Protein 5DX9 (pdb70)

Solvent-accessible surface area: 14736 Å² total

Foldseek 3Di:
DAAAPPLVLLLVLVVVWQAEEEEFEQEQAQFDDDLDPLPRAHDPLSLVLLLVQQVDPSYQAEYFYLAAPVSCCVRPVVRLRYKYAYNFNQWTRHSPDNGTQGCPPPDPPVVLVVLLVVLPVVFPQWDKDDHDFKIKIANSGTDPVVLV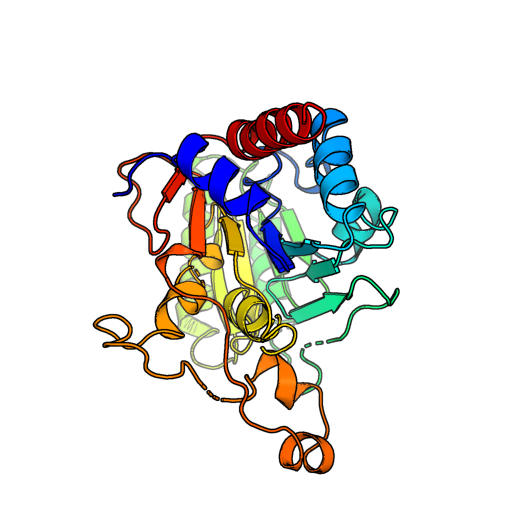VSVVVSVCCCVPPPPVVGQWDWDDWDRMIMIGGNPGHSLLVVVQCLVCLSHAAYEHEEAIPSSLVLVSLPVLAPPVFDDDPDWRKANTPSGQVSDDPVVRVPDDMDTHNYGNSRYQFEYADDPVDDGSGNHYDPGSVVSSVSSVVSVVVVVPD

Sequence (301 aa):
GTPALDTAQFTDAYKKANKRLLLFNYDGTLTPIVKVPSHAVPTERTRNAIAALCKDPKNVVYLISGRDGDFLEEHWGHLDRLGLSAEHGSFVKQPGEEDFINTEALDSWSEVEEIFKYYTERTTGSTIEVKKASITWHYRNSDPDFGEFQCKQALDLLESSLAPRRPIEVLVGKKNLEVRPLAVNKGEIVRRLYENPDVDLIFCAGDDKTDEDFRALRTIFPPGGVVDNNPVVKPPVAVTSALEPEEVAELPDVELTIRSKGVFATTVGPPAKRTLAGWHVTCPEEVVEAFESLLEEIQVV

InterPro domains:
  IPR001830 Glycosyl transferase, family 20 [PF00982] (200-300)
  IPR001830 Glycosyl transferase, family 20 [PF00982] (367-669)
  IPR001830 Glycosyl transferase, family 20 [PTHR10788] (35-980)
  IPR001830 Glycosyl transferase, family 20 [cd03788] (40-669)
  IPR003337 Trehalose-phosphatase [PF02358] (703-905)
  IPR003337 Trehalose-phosphatase [TIGR00685] (697-981)
  IPR006379 HAD-superfamily hydrolase, subfamily IIB [TIGR01484] (701-905)
  IPR023214 HAD superfamily [G3DSA:3.40.50.1000] (702-902)
  IPR036412 HAD-like superfamily [SSF56784] (700-981)

GO terms:
  GO:0004805 trehalose-phosphatase activity (F, IMP)

Secondary structure (DSSP, 8-state):
--PBP-HHHHHHHHHH-SSEEEEE--BTTTB---S-GGG----HHHHHHHHHHHH-TTEEEEEE-SS-HHHHHHHHTT-TT-EEEETTTTEEE-SS-SS-B--TT-----HHHHHHHHHHHTSTT-EEEE-SS-EEEE-TTS-HHHHHHHHHHHHHHIIIIIGGGSSEEEEEETTEEEEEETT--HHHHHHH----TT--EEEEEE-SGGGG---HHHHTS-TT---TT--B----HHHHTTS-HHHHTTPPP--B---GGGEEEEEES-TT---SSSEEESSHHHHHHHHHHHHHHHH--

Structure (mmCIF, N/CA/C/O backbone):
data_5DX9
#
_entry.id   5DX9
#
_cell.length_a   63.074
_cell.length_b   63.074
_cell.length_c   284.315
_cell.angle_alpha   90.000
_cell.angle_beta   90.000
_cell.angle_gamma   120.000
#
_symmetry.space_group_name_H-M   'P 61 2 2'
#
loop_
_entity.id
_entity.type
_entity.pdbx_description
1 polymer 'trehalose-6-phosphate phosphatase'
2 branched 6-O-phosphono-alpha-D-glucopyranose-(1-1)-alpha-D-glucopyranose
3 non-polymer 'MAGNESIUM ION'
4 non-polymer BETA-MERCAPTOETHANOL
5 water water
#
loop_
_atom_site.group_PDB
_atom_site.id
_atom_site.type_symbol
_atom_site.label_atom_id
_atom_site.label_alt_id
_atom_site.label_comp_id
_atom_site.label_asym_id
_atom_site.label_entity_id
_atom_site.label_seq_id
_atom_site.pdbx_PDB_ins_code
_atom_site.Cartn_x
_atom_site.Cartn_y
_atom_site.Cartn_z
_atom_site.occupancy
_atom_site.B_iso_or_equiv
_atom_site.auth_seq_id
_atom_site.auth_comp_id
_atom_site.auth_asym_id
_atom_site.auth_atom_id
_atom_site.pdbx_PDB_model_num
ATOM 1 N N . GLY A 1 2 ? -2.796 39.991 3.894 1.00 44.49 0 GLY A N 1
ATOM 2 C CA . GLY A 1 2 ? -4.086 39.460 4.295 1.00 43.15 0 GLY A CA 1
ATOM 3 C C . GLY A 1 2 ? -4.662 38.517 3.254 1.00 45.74 0 GLY A C 1
ATOM 4 O O . GLY A 1 2 ? -4.106 38.367 2.166 1.00 43.48 0 GLY A O 1
ATOM 5 N N . THR A 1 3 ? -5.778 37.877 3.591 1.00 39.63 1 THR A N 1
ATOM 6 C CA . THR A 1 3 ? -6.421 36.940 2.675 1.00 42.87 1 THR A CA 1
ATOM 7 C C . THR A 1 3 ? -7.936 37.059 2.702 1.00 39.45 1 THR A C 1
ATOM 8 O O . THR A 1 3 ? -8.521 37.452 3.714 1.00 40.71 1 THR A O 1
ATOM 12 N N . PRO A 1 4 ? -8.579 36.709 1.581 1.00 39.56 2 PRO A N 1
ATOM 13 C CA . PRO A 1 4 ? -10.037 36.603 1.535 1.00 39.43 2 PRO A CA 1
ATOM 14 C C . PRO A 1 4 ? -10.496 35.406 2.356 1.00 37.76 2 PRO A C 1
ATOM 15 O O . PRO A 1 4 ? -9.735 34.449 2.508 1.00 37.88 2 PRO A O 1
ATOM 19 N N . ALA A 1 5 ? -11.711 35.458 2.887 1.00 37.56 3 ALA A N 1
ATOM 20 C CA . ALA A 1 5 ? -12.248 34.322 3.613 1.00 38.98 3 ALA A CA 1
ATOM 21 C C . ALA A 1 5 ? -12.486 33.187 2.627 1.00 44.68 3 ALA A C 1
ATOM 22 O O . ALA A 1 5 ? -12.900 33.427 1.493 1.00 44.58 3 ALA A O 1
ATOM 24 N N . LEU A 1 6 ? -12.203 31.959 3.056 1.00 42.95 4 LEU A N 1
ATOM 25 C CA . LEU A 1 6 ? -12.373 30.785 2.204 1.00 41.50 4 LEU A CA 1
ATOM 26 C C . LEU A 1 6 ? -13.726 30.785 1.500 1.00 41.82 4 LEU A C 1
ATOM 27 O O . LEU A 1 6 ? -14.774 30.785 2.143 1.00 42.94 4 LEU A O 1
ATOM 32 N N . ASP A 1 7 ? -13.691 30.809 0.173 1.00 45.76 5 ASP A N 1
ATOM 33 C CA . ASP A 1 7 ? -14.906 30.763 -0.626 1.00 46.40 5 ASP A CA 1
ATOM 34 C C . ASP A 1 7 ? -15.430 29.331 -0.662 1.00 48.80 5 ASP A C 1
ATOM 35 O O . ASP A 1 7 ? -15.118 28.567 -1.579 1.00 44.09 5 ASP A O 1
ATOM 40 N N . THR A 1 8 ? -16.216 28.974 0.352 1.00 49.73 6 THR A N 1
ATOM 41 C CA . THR A 1 8 ? -16.711 27.609 0.506 1.00 48.46 6 THR A CA 1
ATOM 42 C C . THR A 1 8 ? -17.560 27.183 -0.690 1.00 51.39 6 THR A C 1
ATOM 43 O O . THR A 1 8 ? -17.606 26.003 -1.040 1.00 50.86 6 THR A O 1
ATOM 47 N N . ALA A 1 9 ? -18.218 28.152 -1.319 1.00 50.37 7 ALA A N 1
ATOM 48 C CA . ALA A 1 9 ? -19.018 27.889 -2.509 1.00 51.90 7 ALA A CA 1
ATOM 49 C C . ALA A 1 9 ? -18.134 27.402 -3.650 1.00 51.52 7 ALA A C 1
ATOM 50 O O . ALA A 1 9 ? -18.377 26.340 -4.223 1.00 51.27 7 ALA A O 1
ATOM 52 N N . GLN A 1 10 ? -17.104 28.178 -3.972 1.00 49.43 8 GLN A N 1
ATOM 53 C CA . GLN A 1 10 ? -16.164 27.793 -5.017 1.00 47.52 8 GLN A CA 1
ATOM 54 C C . GLN A 1 10 ? -15.406 26.512 -4.675 1.00 52.27 8 GLN A C 1
ATOM 55 O O . GLN A 1 10 ? -15.102 25.709 -5.560 1.00 53.33 8 GLN A O 1
ATOM 61 N N . PHE A 1 11 ? -15.086 26.328 -3.397 1.00 46.68 9 PHE A N 1
ATOM 62 C CA . PHE A 1 11 ? -14.386 25.119 -2.974 1.00 45.80 9 PHE A CA 1
ATOM 63 C C . PHE A 1 11 ? -15.291 23.898 -3.082 1.00 46.92 9 PHE A C 1
ATOM 64 O O . PHE A 1 11 ? -14.851 22.824 -3.489 1.00 49.82 9 PHE A O 1
ATOM 72 N N . THR A 1 12 ? -16.555 24.068 -2.709 1.00 47.90 10 THR A N 1
ATOM 73 C CA . THR A 1 12 ? -17.528 22.982 -2.774 1.00 51.32 10 THR A CA 1
ATOM 74 C C . THR A 1 12 ? -17.646 22.422 -4.188 1.00 52.11 10 THR A C 1
ATOM 75 O O . THR A 1 12 ? -17.610 21.209 -4.394 1.00 53.97 10 THR A O 1
ATOM 79 N N . ASP A 1 13 ? -17.778 23.313 -5.162 1.00 53.89 11 ASP A N 1
ATOM 80 C CA . ASP A 1 13 ? -17.952 22.901 -6.547 1.00 55.18 11 ASP A CA 1
ATOM 81 C C . ASP A 1 13 ? -16.694 22.231 -7.093 1.00 56.69 11 ASP A C 1
ATOM 82 O O . ASP A 1 13 ? -16.774 21.260 -7.848 1.00 57.98 11 ASP A O 1
ATOM 87 N N . ALA A 1 14 ? -15.531 22.744 -6.701 1.00 55.50 12 ALA A N 1
ATOM 88 C CA . ALA A 1 14 ? -14.271 22.144 -7.118 1.00 52.38 12 ALA A CA 1
ATOM 89 C C . ALA A 1 14 ? -14.127 20.751 -6.515 1.00 54.22 12 ALA A C 1
ATOM 90 O O . ALA A 1 14 ? -13.649 19.826 -7.172 1.00 55.00 12 ALA A O 1
ATOM 92 N N . TYR A 1 15 ? -14.557 20.610 -5.266 1.00 50.61 13 TYR A N 1
ATOM 93 C CA . TYR A 1 15 ? -14.493 19.330 -4.570 1.00 54.76 13 TYR A CA 1
ATOM 94 C C . TYR A 1 15 ? -15.335 18.276 -5.280 1.00 54.85 13 TYR A C 1
ATOM 95 O O . TYR A 1 15 ? -14.939 17.115 -5.385 1.00 55.38 13 TYR A O 1
ATOM 104 N N . LYS A 1 16 ? -16.499 18.691 -5.766 1.00 53.77 14 LYS A N 1
ATOM 105 C CA . LYS A 1 16 ? -17.414 17.789 -6.455 1.00 54.59 14 LYS A CA 1
ATOM 106 C C . LYS A 1 16 ? -16.879 17.361 -7.821 1.00 54.08 14 LYS A C 1
ATOM 107 O O . LYS A 1 16 ? -17.093 16.228 -8.248 1.00 55.39 14 LYS A O 1
ATOM 113 N N . LYS A 1 17 ? -16.177 18.267 -8.496 1.00 55.79 15 LYS A N 1
ATOM 114 C CA . LYS A 1 17 ? -15.655 18.003 -9.837 1.00 57.01 15 LYS A CA 1
ATOM 115 C C . LYS A 1 17 ? -14.366 17.181 -9.848 1.00 59.89 15 LYS A C 1
ATOM 116 O O . LYS A 1 17 ? -13.994 16.615 -10.877 1.00 59.70 15 LYS A O 1
ATOM 122 N N . ALA A 1 18 ? -13.683 17.125 -8.708 1.00 59.21 16 ALA A N 1
ATOM 123 C CA . ALA A 1 18 ? -12.344 16.545 -8.642 1.00 58.95 16 ALA A CA 1
ATOM 124 C C . ALA A 1 18 ? -12.333 15.021 -8.753 1.00 58.92 16 ALA A C 1
ATOM 125 O O . ALA A 1 18 ? -13.230 14.339 -8.255 1.00 58.83 16 ALA A O 1
ATOM 127 N N . ASN A 1 19 ? -11.300 14.498 -9.407 1.00 61.25 17 ASN A N 1
ATOM 128 C CA . ASN A 1 19 ? -11.106 13.057 -9.532 1.00 62.03 17 ASN A CA 1
ATOM 129 C C . ASN A 1 19 ? -10.341 12.484 -8.344 1.00 59.98 17 ASN A C 1
ATOM 130 O O . ASN A 1 19 ? -10.743 11.475 -7.766 1.00 60.35 17 ASN A O 1
ATOM 135 N N . LYS A 1 20 ? -9.235 13.132 -7.986 1.00 60.05 18 LYS A N 1
ATOM 136 C CA . LYS A 1 20 ? -8.460 12.728 -6.817 1.00 56.93 18 LYS A CA 1
ATOM 137 C C . LYS A 1 20 ? -8.115 13.935 -5.952 1.00 55.44 18 LYS A C 1
ATOM 138 O O . LYS A 1 20 ? -7.528 14.907 -6.426 1.00 51.83 18 LYS A O 1
ATOM 144 N N . ARG A 1 21 ? -8.472 13.862 -4.674 1.00 54.63 19 ARG A N 1
ATOM 145 C CA . ARG A 1 21 ? -8.352 15.009 -3.784 1.00 51.00 19 ARG A CA 1
ATOM 146 C C . ARG A 1 21 ? -7.357 14.780 -2.644 1.00 52.60 19 ARG A C 1
ATOM 147 O O . ARG A 1 21 ? -7.462 13.809 -1.894 1.00 52.39 19 ARG A O 1
ATOM 155 N N . LEU A 1 22 ? -6.388 15.683 -2.532 1.00 51.46 20 LEU A N 1
ATOM 156 C CA . LEU A 1 22 ? -5.430 15.664 -1.432 1.00 48.02 20 LEU A CA 1
ATOM 157 C C . LEU A 1 22 ? -5.911 16.591 -0.320 1.00 48.00 20 LEU A C 1
ATOM 158 O O . LEU A 1 22 ? -5.972 17.808 -0.499 1.00 45.51 20 LEU A O 1
ATOM 163 N N . LEU A 1 23 ? -6.267 16.013 0.823 1.00 46.74 21 LEU A N 1
ATOM 164 C CA . LEU A 1 23 ? -6.821 16.792 1.924 1.00 48.12 21 LEU A CA 1
ATOM 165 C C . LEU A 1 23 ? -5.896 16.766 3.139 1.00 49.66 21 LEU A C 1
ATOM 166 O O . LEU A 1 23 ? -5.730 15.732 3.788 1.00 48.72 21 LEU A O 1
ATOM 171 N N . LEU A 1 24 ? -5.309 17.917 3.449 1.00 44.33 22 LEU A N 1
ATOM 172 C CA . LEU A 1 24 ? -4.284 17.998 4.483 1.00 42.89 22 LEU A CA 1
ATOM 173 C C . LEU A 1 24 ? -4.710 18.891 5.640 1.00 42.86 22 LEU A C 1
ATOM 174 O O . LEU A 1 24 ? -4.961 20.082 5.457 1.00 42.61 22 LEU A O 1
ATOM 179 N N . PHE A 1 25 ? -4.788 18.306 6.832 1.00 42.44 23 PHE A N 1
ATOM 180 C CA . PHE A 1 25 ? -5.228 19.031 8.020 1.00 42.04 23 PHE A CA 1
ATOM 181 C C . PHE A 1 25 ? -4.183 19.064 9.127 1.00 44.92 23 PHE A C 1
ATOM 182 O O . PHE A 1 25 ? -3.721 18.017 9.589 1.00 43.67 23 PHE A O 1
ATOM 190 N N . ASN A 1 26 ? -3.824 20.268 9.563 1.00 44.18 24 ASN A N 1
ATOM 191 C CA . ASN A 1 26 ? -3.123 20.435 10.831 1.00 40.78 24 ASN A CA 1
ATOM 192 C C . ASN A 1 26 ? -4.092 20.046 11.935 1.00 42.02 24 ASN A C 1
ATOM 193 O O . ASN A 1 26 ? -5.298 19.965 11.693 1.00 39.70 24 ASN A O 1
ATOM 198 N N . TYR A 1 27 ? -3.594 19.786 13.140 1.00 44.75 25 TYR A N 1
ATOM 199 C CA . TYR A 1 27 ? -4.513 19.413 14.208 1.00 41.05 25 TYR A CA 1
ATOM 200 C C . TYR A 1 27 ? -4.799 20.542 15.184 1.00 42.09 25 TYR A C 1
ATOM 201 O O . TYR A 1 27 ? -5.870 21.139 15.144 1.00 41.53 25 TYR A O 1
ATOM 210 N N . ASP A 1 28 ? -3.855 20.815 16.078 1.00 42.05 26 ASP A N 1
ATOM 211 C CA . ASP A 1 28 ? -4.071 21.820 17.112 1.00 42.30 26 ASP A CA 1
ATOM 212 C C . ASP A 1 28 ? -4.318 23.186 16.489 1.00 41.93 26 ASP A C 1
ATOM 213 O O . ASP A 1 28 ? -3.588 23.604 15.593 1.00 41.36 26 ASP A O 1
ATOM 218 N N . GLY A 1 29 ? -5.356 23.869 16.962 1.00 40.79 27 GLY A N 1
ATOM 219 C CA . GLY A 1 29 ? -5.703 25.188 16.464 1.00 42.06 27 GLY A CA 1
ATOM 220 C C . GLY A 1 29 ? -6.340 25.164 15.085 1.00 42.99 27 GLY A C 1
ATOM 221 O O . GLY A 1 29 ? -6.800 26.190 14.582 1.00 44.58 27 GLY A O 1
ATOM 222 N N . THR A 1 30 ? -6.373 23.988 14.469 1.00 42.24 28 THR A N 1
ATOM 223 C CA . THR A 1 30 ? -6.905 23.866 13.120 1.00 41.70 28 THR A CA 1
ATOM 224 C C . THR A 1 30 ? -8.150 22.990 13.074 1.00 43.90 28 THR A C 1
ATOM 225 O O . THR A 1 30 ? -9.172 23.390 12.525 1.00 42.02 28 THR A O 1
ATOM 229 N N . LEU A 1 31 ? -8.057 21.794 13.646 1.00 45.13 29 LEU A N 1
ATOM 230 C CA . LEU A 1 31 ? -9.204 20.896 13.734 1.00 43.52 29 LEU A CA 1
ATOM 231 C C . LEU A 1 31 ? -9.824 20.940 15.122 1.00 46.16 29 LEU A C 1
ATOM 232 O O . LEU A 1 31 ? -10.944 20.474 15.336 1.00 47.71 29 LEU A O 1
ATOM 237 N N . THR A 1 32 ? -9.085 21.511 16.065 1.00 43.46 30 THR A N 1
ATOM 238 C CA . THR A 1 32 ? -9.534 21.594 17.446 1.00 44.67 30 THR A CA 1
ATOM 239 C C . THR A 1 32 ? -8.944 22.851 18.071 1.00 42.60 30 THR A C 1
ATOM 240 O O . THR A 1 32 ? -7.849 23.274 17.701 1.00 43.66 30 THR A O 1
ATOM 244 N N . PRO A 1 33 ? -9.678 23.469 19.003 1.00 41.89 31 PRO A N 1
ATOM 245 C CA . PRO A 1 33 ? -9.209 24.709 19.629 1.00 46.26 31 PRO A CA 1
ATOM 246 C C . PRO A 1 33 ? -7.908 24.536 20.412 1.00 43.04 31 PRO A C 1
ATOM 247 O O . PRO A 1 33 ? -7.584 23.433 20.853 1.00 43.94 31 PRO A O 1
ATOM 251 N N . ILE A 1 34 ? -7.164 25.627 20.555 1.00 42.95 32 ILE A N 1
ATOM 252 C CA . ILE A 1 34 ? -6.062 25.689 21.505 1.00 43.07 32 ILE A CA 1
ATOM 253 C C . ILE A 1 34 ? -6.659 25.686 22.905 1.00 42.91 32 ILE A C 1
ATOM 254 O O . ILE A 1 34 ? -7.583 26.445 23.179 1.00 40.74 32 ILE A O 1
ATOM 259 N N . VAL A 1 35 ? -6.148 24.825 23.782 1.00 45.09 33 VAL A N 1
ATOM 260 C CA . VAL A 1 35 ? -6.646 24.754 25.155 1.00 42.57 33 VAL A CA 1
ATOM 261 C C . VAL A 1 35 ? -5.502 24.738 26.168 1.00 47.83 33 VAL A C 1
ATOM 262 O O . VAL A 1 35 ? -4.327 24.703 25.798 1.00 47.93 33 VAL A O 1
ATOM 266 N N . LYS A 1 36 ? -5.860 24.764 27.449 1.00 48.42 34 LYS A N 1
ATOM 267 C CA . LYS A 1 36 ? -4.885 24.829 28.536 1.00 47.98 34 LYS A CA 1
ATOM 268 C C . LYS A 1 36 ? -3.901 23.662 28.541 1.00 46.44 34 LYS A C 1
ATOM 269 O O . LYS A 1 36 ? -2.694 23.861 28.696 1.00 46.41 34 LYS A O 1
ATOM 275 N N . VAL A 1 37 ? -4.415 22.447 28.371 1.00 49.38 35 VAL A N 1
ATOM 276 C CA . VAL A 1 37 ? -3.596 21.247 28.526 1.00 49.15 35 VAL A CA 1
ATOM 277 C C . VAL A 1 37 ? -3.475 20.436 27.236 1.00 48.49 35 VAL A C 1
ATOM 278 O O . VAL A 1 37 ? -4.481 20.038 26.655 1.00 50.16 35 VAL A O 1
ATOM 282 N N . PRO A 1 38 ? -2.232 20.175 26.801 1.00 47.69 36 PRO A N 1
ATOM 283 C CA . PRO A 1 38 ? -1.902 19.469 25.553 1.00 45.94 36 PRO A CA 1
ATOM 284 C C . PRO A 1 38 ? -2.653 18.151 25.354 1.00 51.47 36 PRO A C 1
ATOM 285 O O . PRO A 1 38 ? -3.085 17.860 24.236 1.00 49.81 36 PRO A O 1
ATOM 289 N N . SER A 1 39 ? -2.807 17.370 26.419 1.00 52.94 37 SER A N 1
ATOM 290 C CA . SER A 1 39 ? -3.434 16.055 26.315 1.00 50.92 37 SER A CA 1
ATOM 291 C C . SER A 1 39 ? -4.954 16.148 26.259 1.00 52.44 37 SER A C 1
ATOM 292 O O . SER A 1 39 ? -5.632 15.169 25.943 1.00 53.61 37 SER A O 1
ATOM 295 N N . HIS A 1 40 ? -5.487 17.327 26.559 1.00 51.56 38 HIS A N 1
ATOM 296 C CA . HIS A 1 40 ? -6.932 17.522 26.581 1.00 51.22 38 HIS A CA 1
ATOM 297 C C . HIS A 1 40 ? -7.501 17.959 25.227 1.00 55.78 38 HIS A C 1
ATOM 298 O O . HIS A 1 40 ? -8.711 18.161 25.091 1.00 53.47 38 HIS A O 1
ATOM 305 N N . ALA A 1 41 ? -6.631 18.100 24.231 1.00 53.67 39 ALA A N 1
ATOM 306 C CA . ALA A 1 41 ? -7.057 18.524 22.899 1.00 49.02 39 ALA A CA 1
ATOM 307 C C . ALA A 1 41 ? -7.659 17.362 22.113 1.00 51.52 39 ALA A C 1
ATOM 308 O O . ALA A 1 41 ? -7.140 16.973 21.066 1.00 49.51 39 ALA A O 1
ATOM 310 N N . VAL A 1 42 ? -8.754 16.810 22.623 1.00 51.97 40 VAL A N 1
ATOM 311 C CA . VAL A 1 42 ? -9.390 15.659 21.993 1.00 56.24 40 VAL A CA 1
ATOM 312 C C . VAL A 1 42 ? -10.481 16.090 21.012 1.00 56.59 40 VAL A C 1
ATOM 313 O O . VAL A 1 42 ? -11.262 16.997 21.301 1.00 56.23 40 VAL A O 1
ATOM 317 N N . PRO A 1 43 ? -10.534 15.435 19.843 1.00 53.56 41 PRO A N 1
ATOM 318 C CA . PRO A 1 43 ? -11.501 15.803 18.804 1.00 59.66 41 PRO A CA 1
ATOM 319 C C . PRO A 1 43 ? -12.938 15.548 19.241 1.00 57.94 41 PRO A C 1
ATOM 320 O O . PRO A 1 43 ? -13.211 14.565 19.930 1.00 56.28 41 PRO A O 1
ATOM 324 N N . THR A 1 44 ? -13.843 16.437 18.846 1.00 59.16 42 THR A N 1
ATOM 325 C CA . THR A 1 44 ? -15.254 16.292 19.176 1.00 58.36 42 THR A CA 1
ATOM 326 C C . THR A 1 44 ? -15.870 15.158 18.370 1.00 58.70 42 THR A C 1
ATOM 327 O O . THR A 1 44 ? -15.200 14.541 17.542 1.00 57.70 42 THR A O 1
ATOM 331 N N . GLU A 1 45 ? -17.149 14.890 18.610 1.00 58.66 43 GLU A N 1
ATOM 332 C CA . GLU A 1 45 ? -17.854 13.853 17.869 1.00 62.86 43 GLU A CA 1
ATOM 333 C C . GLU A 1 45 ? -18.031 14.266 16.411 1.00 59.66 43 GLU A C 1
ATOM 334 O O . GLU A 1 45 ? -17.746 13.493 15.498 1.00 58.32 43 GLU A O 1
ATOM 340 N N . ARG A 1 46 ? -18.502 15.492 16.204 1.00 58.43 44 ARG A N 1
ATOM 341 C CA . ARG A 1 46 ? -18.728 16.009 14.859 1.00 58.64 44 ARG A CA 1
ATOM 342 C C . ARG A 1 46 ? -17.438 16.046 14.046 1.00 57.02 44 ARG A C 1
ATOM 343 O O . ARG A 1 46 ? -17.442 15.745 12.853 1.00 59.02 44 ARG A O 1
ATOM 351 N N . THR A 1 47 ? -16.336 16.409 14.696 1.00 56.64 45 THR A N 1
ATOM 352 C CA . THR A 1 47 ? -15.042 16.494 14.025 1.00 55.12 45 THR A CA 1
ATOM 353 C C . THR A 1 47 ? -14.570 15.118 13.579 1.00 54.46 45 THR A C 1
ATOM 354 O O . THR A 1 47 ? -14.150 14.930 12.435 1.00 52.80 45 THR A O 1
ATOM 358 N N . ARG A 1 48 ? -14.644 14.158 14.495 1.00 57.41 46 ARG A N 1
ATOM 359 C CA . ARG A 1 48 ? -14.265 12.782 14.205 1.00 57.75 46 ARG A CA 1
ATOM 360 C C . ARG A 1 48 ? -15.096 12.224 13.056 1.00 54.87 46 ARG A C 1
ATOM 361 O O . ARG A 1 48 ? -14.580 11.514 12.194 1.00 56.12 46 ARG A O 1
ATOM 369 N N . ASN A 1 49 ? -16.381 12.559 13.043 1.00 54.14 47 ASN A N 1
ATOM 370 C CA . ASN A 1 49 ? -17.278 12.097 11.990 1.00 59.39 47 ASN A CA 1
ATOM 371 C C . ASN A 1 49 ? -16.911 12.667 10.622 1.00 56.57 47 ASN A C 1
ATOM 372 O O . ASN A 1 49 ? -16.918 11.951 9.619 1.00 56.39 47 ASN A O 1
ATOM 377 N N . ALA A 1 50 ? -16.587 13.957 10.590 1.00 55.00 48 ALA A N 1
ATOM 378 C CA . ALA A 1 50 ? -16.265 14.641 9.342 1.00 54.97 48 ALA A CA 1
ATOM 379 C C . ALA A 1 50 ? -15.042 14.030 8.666 1.00 52.63 48 ALA A C 1
ATOM 380 O O . ALA A 1 50 ? -15.091 13.663 7.492 1.00 52.36 48 ALA A O 1
ATOM 382 N N . ILE A 1 51 ? -13.949 13.927 9.415 1.00 53.03 49 ILE A N 1
ATOM 383 C CA . ILE A 1 51 ? -12.713 13.350 8.900 1.00 52.68 49 ILE A CA 1
ATOM 384 C C . ILE A 1 51 ? -12.928 11.908 8.457 1.00 50.47 49 ILE A C 1
ATOM 385 O O . ILE A 1 51 ? -12.344 11.458 7.472 1.00 51.26 49 ILE A O 1
ATOM 390 N N . ALA A 1 52 ? -13.767 11.190 9.196 1.00 52.82 50 ALA A N 1
ATOM 391 C CA . ALA A 1 52 ? -14.082 9.804 8.873 1.00 55.68 50 ALA A CA 1
ATOM 392 C C . ALA A 1 52 ? -14.716 9.699 7.491 1.00 53.25 50 ALA A C 1
ATOM 393 O O . ALA A 1 52 ? -14.266 8.919 6.651 1.00 56.24 50 ALA A O 1
ATOM 395 N N . ALA A 1 53 ? -15.758 10.494 7.263 1.00 53.90 51 ALA A N 1
ATOM 396 C CA . ALA A 1 53 ? -16.453 10.515 5.980 1.00 52.79 51 ALA A CA 1
ATOM 397 C C . ALA A 1 53 ? -15.504 10.855 4.836 1.00 55.32 51 ALA A C 1
ATOM 398 O O . ALA A 1 53 ? -15.606 10.290 3.747 1.00 56.98 51 ALA A O 1
ATOM 400 N N . LEU A 1 54 ? -14.582 11.779 5.091 1.00 54.48 52 LEU A N 1
ATOM 401 C CA . LEU A 1 54 ? -13.598 12.179 4.093 1.00 51.69 52 LEU A CA 1
ATOM 402 C C . LEU A 1 54 ? -12.675 11.018 3.746 1.00 52.89 52 LEU A C 1
ATOM 403 O O . LEU A 1 54 ? -12.273 10.858 2.596 1.00 53.97 52 LEU A O 1
ATOM 408 N N . CYS A 1 55 ? -12.338 10.215 4.749 1.00 56.69 53 CYS A N 1
ATOM 409 C CA . CYS A 1 55 ? -11.491 9.046 4.542 1.00 57.85 53 CYS A CA 1
ATOM 410 C C . CYS A 1 55 ? -12.258 7.930 3.834 1.00 58.30 53 CYS A C 1
ATOM 411 O O . CYS A 1 55 ? -11.683 7.161 3.064 1.00 57.96 53 CYS A O 1
ATOM 414 N N . LYS A 1 56 ? -13.559 7.855 4.102 1.00 57.63 54 LYS A N 1
ATOM 415 C CA . LYS A 1 56 ? -14.433 6.857 3.490 1.00 59.86 54 LYS A CA 1
ATOM 416 C C . LYS A 1 56 ? -14.445 6.962 1.965 1.00 58.57 54 LYS A C 1
ATOM 417 O O . LYS A 1 56 ? -14.645 5.968 1.268 1.00 60.40 54 LYS A O 1
ATOM 423 N N . ASP A 1 57 ? -14.228 8.169 1.453 1.00 57.52 55 ASP A N 1
ATOM 424 C CA . ASP A 1 57 ? -14.186 8.393 0.012 1.00 54.36 55 ASP A CA 1
ATOM 425 C C . ASP A 1 57 ? -12.842 7.960 -0.565 1.00 57.94 55 ASP A C 1
ATOM 426 O O . ASP A 1 57 ? -11.795 8.478 -0.178 1.00 58.97 55 ASP A O 1
ATOM 431 N N . PRO A 1 58 ? -12.871 7.000 -1.500 1.00 57.20 56 PRO A N 1
ATOM 432 C CA . PRO A 1 58 ? -11.669 6.530 -2.199 1.00 57.60 56 PRO A CA 1
ATOM 433 C C . PRO A 1 58 ? -11.024 7.624 -3.047 1.00 54.78 56 PRO A C 1
ATOM 434 O O . PRO A 1 58 ? -9.855 7.514 -3.408 1.00 56.71 56 PRO A O 1
ATOM 438 N N . LYS A 1 59 ? -11.789 8.665 -3.362 1.00 54.95 57 LYS A N 1
ATOM 439 C CA . LYS A 1 59 ? -11.283 9.781 -4.154 1.00 57.04 57 LYS A CA 1
ATOM 440 C C . LYS A 1 59 ? -10.331 10.651 -3.334 1.00 55.84 57 LYS A C 1
ATOM 441 O O . LYS A 1 59 ? -9.527 11.405 -3.885 1.00 53.00 57 LYS A O 1
ATOM 447 N N . ASN A 1 60 ? -10.422 10.527 -2.014 1.00 53.66 58 ASN A N 1
ATOM 448 C CA . ASN A 1 60 ? -9.633 11.354 -1.107 1.00 54.16 58 ASN A CA 1
ATOM 449 C C . ASN A 1 60 ? -8.366 10.681 -0.586 1.00 55.65 58 ASN A C 1
ATOM 450 O O . ASN A 1 60 ? -8.355 9.486 -0.288 1.00 56.86 58 ASN A O 1
ATOM 455 N N . VAL A 1 61 ? -7.296 11.463 -0.489 1.00 55.81 59 VAL A N 1
ATOM 456 C CA . VAL A 1 61 ? -6.113 11.064 0.269 1.00 54.36 59 VAL A CA 1
ATOM 457 C C . VAL A 1 61 ? -5.964 12.017 1.444 1.00 52.11 59 VAL A C 1
ATOM 458 O O . VAL A 1 61 ? -5.602 13.180 1.266 1.00 52.51 59 VAL A O 1
ATOM 462 N N . VAL A 1 62 ? -6.256 11.523 2.641 1.00 50.39 60 VAL A N 1
ATOM 463 C CA . VAL A 1 62 ? -6.369 12.380 3.813 1.00 50.77 60 VAL A CA 1
ATOM 464 C C . VAL A 1 62 ? -5.222 12.173 4.800 1.00 54.30 60 VAL A C 1
ATOM 465 O O . VAL A 1 62 ? -4.916 11.047 5.192 1.00 53.47 60 VAL A O 1
ATOM 469 N N . TYR A 1 63 ? -4.598 13.276 5.199 1.00 49.90 61 TYR A N 1
ATOM 470 C CA . TYR A 1 63 ? -3.484 13.243 6.135 1.00 48.32 61 TYR A CA 1
ATOM 471 C C . TYR A 1 63 ? -3.660 14.280 7.230 1.00 50.78 61 TYR A C 1
ATOM 472 O O . TYR A 1 63 ? -4.229 15.348 7.002 1.00 50.50 61 TYR A O 1
ATOM 481 N N . LEU A 1 64 ? -3.171 13.958 8.420 1.00 51.66 62 LEU A N 1
ATOM 482 C CA . LEU A 1 64 ? -2.940 14.968 9.438 1.00 50.05 62 LEU A CA 1
ATOM 483 C C . LEU A 1 64 ? -1.451 15.285 9.434 1.00 50.79 62 LEU A C 1
ATOM 484 O O . LEU A 1 64 ? -0.620 14.378 9.417 1.00 51.76 62 LEU A O 1
ATOM 489 N N . ILE A 1 65 ? -1.115 16.569 9.416 1.00 45.81 63 ILE A N 1
ATOM 490 C CA . ILE A 1 65 ? 0.278 16.989 9.473 1.00 45.75 63 ILE A CA 1
ATOM 491 C C . ILE A 1 65 ? 0.457 17.870 10.695 1.00 47.67 63 ILE A C 1
ATOM 492 O O . ILE A 1 65 ? -0.015 19.006 10.730 1.00 46.78 63 ILE A O 1
ATOM 497 N N . SER A 1 66 ? 1.128 17.331 11.707 1.00 46.95 64 SER A N 1
ATOM 498 C CA . SER A 1 66 ? 1.142 17.954 13.022 1.00 45.44 64 SER A CA 1
ATOM 499 C C . SER A 1 66 ? 2.518 17.936 13.678 1.00 45.57 64 SER A C 1
ATOM 500 O O . SER A 1 66 ? 3.404 17.189 13.268 1.00 46.39 64 SER A O 1
ATOM 503 N N . GLY A 1 67 ? 2.690 18.771 14.697 1.00 45.84 65 GLY A N 1
ATOM 504 C CA . GLY A 1 67 ? 3.904 18.757 15.492 1.00 48.29 65 GLY A CA 1
ATOM 505 C C . GLY A 1 67 ? 3.766 17.752 16.617 1.00 49.53 65 GLY A C 1
ATOM 506 O O . GLY A 1 67 ? 4.719 17.473 17.347 1.00 49.63 65 GLY A O 1
ATOM 507 N N . ARG A 1 68 ? 2.560 17.210 16.753 1.00 46.55 66 ARG A N 1
ATOM 508 C CA . ARG A 1 68 ? 2.263 16.204 17.760 1.00 47.10 66 ARG A CA 1
ATOM 509 C C . ARG A 1 68 ? 3.099 14.937 17.594 1.00 49.65 66 ARG A C 1
ATOM 510 O O . ARG A 1 68 ? 3.646 14.665 16.519 1.00 46.10 66 ARG A O 1
ATOM 518 N N . ASP A 1 69 ? 3.184 14.172 18.678 1.00 49.06 67 ASP A N 1
ATOM 519 C CA . ASP A 1 69 ? 3.845 12.876 18.683 1.00 50.99 67 ASP A CA 1
ATOM 520 C C . ASP A 1 69 ? 2.913 11.803 18.137 1.00 50.46 67 ASP A C 1
ATOM 521 O O . ASP A 1 69 ? 1.693 11.912 18.262 1.00 49.06 67 ASP A O 1
ATOM 526 N N . GLY A 1 70 ? 3.492 10.767 17.539 1.00 55.70 68 GLY A N 1
ATOM 527 C CA . GLY A 1 70 ? 2.719 9.686 16.952 1.00 53.30 68 GLY A CA 1
ATOM 528 C C . GLY A 1 70 ? 1.746 9.023 17.910 1.00 53.58 68 GLY A C 1
ATOM 529 O O . GLY A 1 70 ? 0.673 8.577 17.503 1.00 55.85 68 GLY A O 1
ATOM 530 N N . ASP A 1 71 ? 2.115 8.963 19.186 1.00 54.06 69 ASP A N 1
ATOM 531 C CA . ASP A 1 71 ? 1.285 8.306 20.191 1.00 54.94 69 ASP A CA 1
ATOM 532 C C . ASP A 1 71 ? -0.049 9.016 20.379 1.00 56.59 69 ASP A C 1
ATOM 533 O O . ASP A 1 71 ? -1.105 8.384 20.356 1.00 55.35 69 ASP A O 1
ATOM 538 N N . PHE A 1 72 ? 0.006 10.331 20.574 1.00 57.47 70 PHE A N 1
ATOM 539 C CA . PHE A 1 72 ? -1.204 11.130 20.742 1.00 54.66 70 PHE A CA 1
ATOM 540 C C . PHE A 1 72 ? -2.098 11.025 19.513 1.00 52.33 70 PHE A C 1
ATOM 541 O O . PHE A 1 72 ? -3.314 10.893 19.629 1.00 51.86 70 PHE A O 1
ATOM 549 N N . LEU A 1 73 ? -1.485 11.082 18.336 1.00 53.50 71 LEU A N 1
ATOM 550 C CA . LEU A 1 73 ? -2.231 11.027 17.084 1.00 52.46 71 LEU A CA 1
ATOM 551 C C . LEU A 1 73 ? -2.899 9.666 16.902 1.00 57.72 71 LEU A C 1
ATOM 552 O O . LEU A 1 73 ? -4.074 9.586 16.532 1.00 60.16 71 LEU A O 1
ATOM 557 N N . GLU A 1 74 ? -2.151 8.601 17.178 1.00 58.55 72 GLU A N 1
ATOM 558 C CA . GLU A 1 74 ? -2.688 7.243 17.120 1.00 59.73 72 GLU A CA 1
ATOM 559 C C . GLU A 1 74 ? -3.860 7.062 18.077 1.00 58.07 72 GLU A C 1
ATOM 560 O O . GLU A 1 74 ? -4.872 6.455 17.725 1.00 60.26 72 GLU A O 1
ATOM 566 N N . GLU A 1 75 ? -3.716 7.595 19.286 1.00 58.05 73 GLU A N 1
ATOM 567 C CA . GLU A 1 75 ? -4.734 7.440 20.317 1.00 57.81 73 GLU A CA 1
ATOM 568 C C . GLU A 1 75 ? -6.097 7.951 19.873 1.00 60.28 73 GLU A C 1
ATOM 569 O O . GLU A 1 75 ? -7.123 7.358 20.198 1.00 64.08 73 GLU A O 1
ATOM 575 N N . HIS A 1 76 ? -6.107 9.053 19.131 1.00 57.87 74 HIS A N 1
ATOM 576 C CA . HIS A 1 76 ? -7.362 9.710 18.792 1.00 57.21 74 HIS A CA 1
ATOM 577 C C . HIS A 1 76 ? -7.749 9.550 17.328 1.00 54.38 74 HIS A C 1
ATOM 578 O O . HIS A 1 76 ? -8.878 9.855 16.955 1.00 56.69 74 HIS A O 1
ATOM 585 N N . TRP A 1 77 ? -6.827 9.073 16.498 1.00 56.28 75 TRP A N 1
ATOM 586 C CA . TRP A 1 77 ? -7.107 8.963 15.066 1.00 56.95 75 TRP A CA 1
ATOM 587 C C . TRP A 1 77 ? -6.716 7.615 14.470 1.00 56.56 75 TRP A C 1
ATOM 588 O O . TRP A 1 77 ? -7.052 7.323 13.323 1.00 57.89 75 TRP A O 1
ATOM 599 N N . GLY A 1 78 ? -6.013 6.797 15.247 1.00 58.97 76 GLY A N 1
ATOM 600 C CA . GLY A 1 78 ? -5.531 5.513 14.767 1.00 56.83 76 GLY A CA 1
ATOM 601 C C . GLY A 1 78 ? -6.639 4.564 14.354 1.00 56.54 76 GLY A C 1
ATOM 602 O O . GLY A 1 78 ? -6.398 3.585 13.649 1.00 55.66 76 GLY A O 1
ATOM 603 N N . HIS A 1 79 ? -7.860 4.863 14.788 1.00 58.74 77 HIS A N 1
ATOM 604 C CA . HIS A 1 79 ? -9.010 4.014 14.496 1.00 59.79 77 HIS A CA 1
ATOM 605 C C . HIS A 1 79 ? -9.539 4.206 13.073 1.00 60.62 77 HIS A C 1
ATOM 606 O O . HIS A 1 79 ? -10.382 3.435 12.610 1.00 58.51 77 HIS A O 1
ATOM 613 N N . LEU A 1 80 ? -9.055 5.238 12.387 1.00 59.37 78 LEU A N 1
ATOM 614 C CA . LEU A 1 80 ? -9.431 5.460 10.993 1.00 59.93 78 LEU A CA 1
ATOM 615 C C . LEU A 1 80 ? -8.375 4.866 10.074 1.00 59.24 78 LEU A C 1
ATOM 616 O O . LEU A 1 80 ? -7.267 5.391 9.955 1.00 56.29 78 LEU A O 1
ATOM 621 N N . ASP A 1 81 ? -8.735 3.765 9.426 1.00 60.16 79 ASP A N 1
ATOM 622 C CA . ASP A 1 81 ? -7.786 2.978 8.653 1.00 61.23 79 ASP A CA 1
ATOM 623 C C . ASP A 1 81 ? -7.221 3.720 7.448 1.00 59.66 79 ASP A C 1
ATOM 624 O O . ASP A 1 81 ? -6.120 3.420 7.004 1.00 59.78 79 ASP A O 1
ATOM 629 N N . ARG A 1 82 ? -7.968 4.681 6.915 1.00 58.35 80 ARG A N 1
ATOM 630 C CA . ARG A 1 82 ? -7.546 5.372 5.699 1.00 58.52 80 ARG A CA 1
ATOM 631 C C . ARG A 1 82 ? -6.891 6.726 5.983 1.00 57.18 80 ARG A C 1
ATOM 632 O O . ARG A 1 82 ? -6.438 7.410 5.064 1.00 57.63 80 ARG A O 1
ATOM 640 N N . LEU A 1 83 ? -6.834 7.109 7.253 1.00 56.85 81 LEU A N 1
ATOM 641 C CA . LEU A 1 83 ? -6.251 8.395 7.624 1.00 55.11 81 LEU A CA 1
ATOM 642 C C . LEU A 1 83 ? -4.742 8.314 7.815 1.00 55.71 81 LEU A C 1
ATOM 643 O O . LEU A 1 83 ? -4.257 7.672 8.748 1.00 58.42 81 LEU A O 1
ATOM 648 N N . GLY A 1 84 ? -4.003 8.968 6.925 1.00 52.33 82 GLY A N 1
ATOM 649 C CA . GLY A 1 84 ? -2.564 9.082 7.072 1.00 54.79 82 GLY A CA 1
ATOM 650 C C . GLY A 1 84 ? -2.234 10.007 8.227 1.00 53.21 82 GLY A C 1
ATOM 651 O O . GLY A 1 84 ? -3.037 10.869 8.586 1.00 51.67 82 GLY A O 1
ATOM 652 N N . LEU A 1 85 ? -1.056 9.830 8.816 1.00 50.92 83 LEU A N 1
ATOM 653 C CA . LEU A 1 85 ? -0.656 10.650 9.953 1.00 55.09 83 LEU A CA 1
ATOM 654 C C . LEU A 1 85 ? 0.819 11.038 9.881 1.00 56.13 83 LEU A C 1
ATOM 655 O O . LEU A 1 85 ? 1.690 10.185 9.710 1.00 58.04 83 LEU A O 1
ATOM 660 N N . SER A 1 86 ? 1.089 12.333 10.002 1.00 50.02 84 SER A N 1
ATOM 661 C CA . SER A 1 86 ? 2.458 12.824 10.055 1.00 50.03 84 SER A CA 1
ATOM 662 C C . SER A 1 86 ? 2.692 13.495 11.405 1.00 52.18 84 SER A C 1
ATOM 663 O O . SER A 1 86 ? 1.935 14.379 11.807 1.00 50.86 84 SER A O 1
ATOM 666 N N . ALA A 1 87 ? 3.730 13.061 12.111 1.00 53.45 85 ALA A N 1
ATOM 667 C CA . ALA A 1 87 ? 3.949 13.510 13.479 1.00 47.23 85 ALA A CA 1
ATOM 668 C C . ALA A 1 87 ? 5.276 14.233 13.644 1.00 45.74 85 ALA A C 1
ATOM 669 O O . ALA A 1 87 ? 6.229 13.987 12.905 1.00 47.41 85 ALA A O 1
ATOM 671 N N . GLU A 1 88 ? 5.316 15.131 14.623 1.00 46.44 86 GLU A N 1
ATOM 672 C CA . GLU A 1 88 ? 6.533 15.843 14.997 1.00 49.08 86 GLU A CA 1
ATOM 673 C C . GLU A 1 88 ? 7.140 16.602 13.821 1.00 50.57 86 GLU A C 1
ATOM 674 O O . GLU A 1 88 ? 8.345 16.532 13.572 1.00 50.50 86 GLU A O 1
ATOM 680 N N . HIS A 1 89 ? 6.283 17.318 13.098 1.00 49.47 87 HIS A N 1
ATOM 681 C CA . HIS A 1 89 ? 6.714 18.234 12.046 1.00 47.11 87 HIS A CA 1
ATOM 682 C C . HIS A 1 89 ? 7.377 17.532 10.869 1.00 49.08 87 HIS A C 1
ATOM 683 O O . HIS A 1 89 ? 8.316 18.056 10.271 1.00 52.03 87 HIS A O 1
ATOM 690 N N . GLY A 1 90 ? 6.880 16.348 10.532 1.00 51.38 88 GLY A N 1
ATOM 691 C CA . GLY A 1 90 ? 7.358 15.641 9.359 1.00 52.39 88 GLY A CA 1
ATOM 692 C C . GLY A 1 90 ? 8.580 14.782 9.611 1.00 57.76 88 GLY A C 1
ATOM 693 O O . GLY A 1 90 ? 9.281 14.396 8.673 1.00 57.79 88 GLY A O 1
ATOM 694 N N . SER A 1 91 ? 8.841 14.482 10.879 1.00 56.67 89 SER A N 1
ATOM 695 C CA . SER A 1 91 ? 9.927 13.576 11.231 1.00 58.06 89 SER A CA 1
ATOM 696 C C . SER A 1 91 ? 9.420 12.134 11.228 1.00 62.85 89 SER A C 1
ATOM 697 O O . SER A 1 91 ? 10.206 11.186 11.230 1.00 63.06 89 SER A O 1
ATOM 700 N N . PHE A 1 92 ? 8.098 11.981 11.220 1.00 61.05 90 PHE A N 1
ATOM 701 C CA . PHE A 1 92 ? 7.468 10.667 11.136 1.00 60.24 90 PHE A CA 1
ATOM 702 C C . PHE A 1 92 ? 6.259 10.704 10.213 1.00 62.15 90 PHE A C 1
ATOM 703 O O . PHE A 1 92 ? 5.552 11.711 10.143 1.00 59.10 90 PHE A O 1
ATOM 711 N N . VAL A 1 93 ? 6.023 9.598 9.514 1.00 63.40 91 VAL A N 1
ATOM 712 C CA . VAL A 1 93 ? 4.919 9.504 8.566 1.00 61.97 91 VAL A CA 1
ATOM 713 C C . VAL A 1 93 ? 4.282 8.115 8.579 1.00 65.33 91 VAL A C 1
ATOM 714 O O . VAL A 1 93 ? 4.926 7.125 8.231 1.00 65.06 91 VAL A O 1
ATOM 718 N N . LYS A 1 94 ? 3.018 8.043 8.986 1.00 61.98 92 LYS A N 1
ATOM 719 C CA . LYS A 1 94 ? 2.271 6.792 8.913 1.00 62.47 92 LYS A CA 1
ATOM 720 C C . LYS A 1 94 ? 1.203 6.857 7.827 1.00 60.07 92 LYS A C 1
ATOM 721 O O . LYS A 1 94 ? 0.137 7.440 8.029 1.00 59.61 92 LYS A O 1
ATOM 727 N N . GLN A 1 95 ? 1.494 6.256 6.678 1.00 65.10 93 GLN A N 1
ATOM 728 C CA . GLN A 1 95 ? 0.549 6.210 5.567 1.00 63.41 93 GLN A CA 1
ATOM 729 C C . GLN A 1 95 ? -0.752 5.522 5.971 1.00 63.14 93 GLN A C 1
ATOM 730 O O . GLN A 1 95 ? -0.790 4.792 6.961 1.00 62.54 93 GLN A O 1
ATOM 736 N N . PRO A 1 96 ? -1.825 5.762 5.202 1.00 63.29 94 PRO A N 1
ATOM 737 C CA . PRO A 1 96 ? -3.130 5.139 5.448 1.00 63.12 94 PRO A CA 1
ATOM 738 C C . PRO A 1 96 ? -3.041 3.614 5.466 1.00 63.51 94 PRO A C 1
ATOM 739 O O . PRO A 1 96 ? -3.671 2.969 6.297 1.00 66.20 94 PRO A O 1
ATOM 743 N N . GLY A 1 97 ? -2.251 3.044 4.566 1.00 63.72 95 GLY A N 1
ATOM 744 C CA . GLY A 1 97 ? -2.094 1.602 4.527 1.00 71.44 95 GLY A CA 1
ATOM 745 C C . GLY A 1 97 ? -1.495 1.025 5.799 1.00 74.90 95 GLY A C 1
ATOM 746 O O . GLY A 1 97 ? -2.128 0.227 6.494 1.00 71.33 95 GLY A O 1
ATOM 747 N N . GLU A 1 98 ? -0.276 1.456 6.113 1.00 74.48 96 GLU A N 1
ATOM 748 C CA . GLU A 1 98 ? 0.524 0.854 7.177 1.00 73.18 96 GLU A CA 1
ATOM 749 C C . GLU A 1 98 ? -0.022 1.074 8.586 1.00 74.68 96 GLU A C 1
ATOM 750 O O . GLU A 1 98 ? -1.131 1.578 8.774 1.00 73.97 96 GLU A O 1
ATOM 756 N N . GLU A 1 99 ? 0.781 0.683 9.572 1.00 75.05 97 GLU A N 1
ATOM 757 C CA . GLU A 1 99 ? 0.421 0.805 10.980 1.00 76.14 97 GLU A CA 1
ATOM 758 C C . GLU A 1 99 ? 1.589 1.380 11.786 1.00 75.41 97 GLU A C 1
ATOM 759 O O . GLU A 1 99 ? 1.439 1.742 12.954 1.00 72.48 97 GLU A O 1
ATOM 765 N N . ASP A 1 100 ? 2.752 1.466 11.147 1.00 74.76 98 ASP A N 1
ATOM 766 C CA . ASP A 1 100 ? 3.952 1.986 11.794 1.00 73.23 98 ASP A CA 1
ATOM 767 C C . ASP A 1 100 ? 4.467 3.246 11.097 1.00 72.16 98 ASP A C 1
ATOM 768 O O . ASP A 1 100 ? 4.299 3.412 9.888 1.00 70.70 98 ASP A O 1
ATOM 773 N N . PHE A 1 101 ? 5.100 4.126 11.867 1.00 69.22 99 PHE A N 1
ATOM 774 C CA . PHE A 1 101 ? 5.604 5.392 11.343 1.00 66.00 99 PHE A CA 1
ATOM 775 C C . PHE A 1 101 ? 6.999 5.268 10.729 1.00 66.83 99 PHE A C 1
ATOM 776 O O . PHE A 1 101 ? 7.930 4.777 11.366 1.00 66.59 99 PHE A O 1
ATOM 784 N N . ILE A 1 102 ? 7.134 5.721 9.488 1.00 67.10 100 ILE A N 1
ATOM 785 C CA . ILE A 1 102 ? 8.438 5.821 8.844 1.00 68.81 100 ILE A CA 1
ATOM 786 C C . ILE A 1 102 ? 9.264 6.930 9.492 1.00 68.33 100 ILE A C 1
ATOM 787 O O . ILE A 1 102 ? 8.888 8.100 9.430 1.00 67.97 100 ILE A O 1
ATOM 792 N N . ASN A 1 103 ? 10.382 6.570 10.115 1.00 66.99 101 ASN A N 1
ATOM 793 C CA . ASN A 1 103 ? 11.248 7.574 10.726 1.00 65.90 101 ASN A CA 1
ATOM 794 C C . ASN A 1 103 ? 12.038 8.339 9.670 1.00 67.95 101 ASN A C 1
ATOM 795 O O . ASN A 1 103 ? 12.959 7.803 9.055 1.00 66.74 101 ASN A O 1
ATOM 808 N N . THR A 1 105 ? 14.012 10.648 10.210 1.00 64.82 103 THR A N 1
ATOM 809 C CA . THR A 1 105 ? 15.165 11.256 10.870 1.00 64.15 103 THR A CA 1
ATOM 810 C C . THR A 1 105 ? 16.353 10.314 11.067 1.00 63.92 103 THR A C 1
ATOM 811 O O . THR A 1 105 ? 17.386 10.724 11.597 1.00 59.90 103 THR A O 1
ATOM 815 N N . GLU A 1 106 ? 16.208 9.061 10.642 1.00 65.30 104 GLU A N 1
ATOM 816 C CA . GLU A 1 106 ? 17.241 8.049 10.860 1.00 67.23 104 GLU A CA 1
ATOM 817 C C . GLU A 1 106 ? 18.630 8.499 10.412 1.00 65.11 104 GLU A C 1
ATOM 818 O O . GLU A 1 106 ? 19.624 8.215 11.080 1.00 64.68 104 GLU A O 1
ATOM 824 N N . ALA A 1 107 ? 18.690 9.211 9.292 1.00 59.89 105 ALA A N 1
ATOM 825 C CA . ALA A 1 107 ? 19.966 9.633 8.721 1.00 62.03 105 ALA A CA 1
ATOM 826 C C . ALA A 1 107 ? 20.436 10.983 9.262 1.00 62.44 105 ALA A C 1
ATOM 827 O O . ALA A 1 107 ? 21.411 11.552 8.767 1.00 60.08 105 ALA A O 1
ATOM 829 N N . LEU A 1 108 ? 19.749 11.491 10.279 1.00 60.72 106 LEU A N 1
ATOM 830 C CA . LEU A 1 108 ? 20.063 12.810 10.819 1.00 58.46 106 LEU A CA 1
ATOM 831 C C . LEU A 1 108 ? 20.774 12.726 12.170 1.00 56.25 106 LEU A C 1
ATOM 832 O O . LEU A 1 108 ? 20.599 11.765 12.920 1.00 56.25 106 LEU A O 1
ATOM 837 N N . ASP A 1 109 ? 21.576 13.744 12.466 1.00 55.65 107 ASP A N 1
ATOM 838 C CA . ASP A 1 109 ? 22.290 13.836 13.735 1.00 54.96 107 ASP A CA 1
ATOM 839 C C . ASP A 1 109 ? 21.346 14.310 14.838 1.00 55.40 107 ASP A C 1
ATOM 840 O O . ASP A 1 109 ? 20.896 15.456 14.832 1.00 51.16 107 ASP A O 1
ATOM 853 N N . SER A 1 111 ? 21.987 14.087 18.252 1.00 50.65 109 SER A N 1
ATOM 854 C CA . SER A 1 111 ? 22.694 14.183 19.529 1.00 49.77 109 SER A CA 1
ATOM 855 C C . SER A 1 111 ? 22.330 15.447 20.311 1.00 51.62 109 SER A C 1
ATOM 856 O O . SER A 1 111 ? 22.727 15.608 21.468 1.00 49.00 109 SER A O 1
ATOM 859 N N . TRP A 1 112 ? 21.563 16.331 19.680 1.00 49.29 110 TRP A N 1
ATOM 860 C CA . TRP A 1 112 ? 21.192 17.605 20.286 1.00 47.21 110 TRP A CA 1
ATOM 861 C C . TRP A 1 112 ? 20.081 17.475 21.330 1.00 46.85 110 TRP A C 1
ATOM 862 O O . TRP A 1 112 ? 19.840 18.401 22.105 1.00 49.04 110 TRP A O 1
ATOM 881 N N . SER A 1 114 ? 19.594 15.673 24.141 1.00 46.52 112 SER A N 1
ATOM 882 C CA . SER A 1 114 ? 19.984 15.750 25.547 1.00 45.70 112 SER A CA 1
ATOM 883 C C . SER A 1 114 ? 20.240 17.190 25.955 1.00 46.35 112 SER A C 1
ATOM 884 O O . SER A 1 114 ? 19.786 17.641 27.006 1.00 48.27 112 SER A O 1
ATOM 887 N N . GLU A 1 115 ? 20.973 17.906 25.108 1.00 46.19 113 GLU A N 1
ATOM 888 C CA . GLU A 1 115 ? 21.331 19.293 25.372 1.00 48.55 113 GLU A CA 1
ATOM 889 C C . GLU A 1 115 ? 20.087 20.161 25.512 1.00 48.47 113 GLU A C 1
ATOM 890 O O . GLU A 1 115 ? 20.001 20.997 26.412 1.00 49.61 113 GLU A O 1
ATOM 896 N N . VAL A 1 116 ? 19.124 19.954 24.620 1.00 46.38 114 VAL A N 1
ATOM 897 C CA . VAL A 1 116 ? 17.885 20.719 24.648 1.00 45.19 114 VAL A CA 1
ATOM 898 C C . VAL A 1 116 ? 17.028 20.342 25.847 1.00 44.88 114 VAL A C 1
ATOM 899 O O . VAL A 1 116 ? 16.442 21.213 26.492 1.00 45.12 114 VAL A O 1
ATOM 903 N N . GLU A 1 117 ? 16.957 19.046 26.143 1.00 44.93 115 GLU A N 1
ATOM 904 C CA . GLU A 1 117 ? 16.187 18.571 27.290 1.00 47.64 115 GLU A CA 1
ATOM 905 C C . GLU A 1 117 ? 16.722 19.172 28.585 1.00 47.66 115 GLU A C 1
ATOM 906 O O . GLU A 1 117 ? 15.953 19.584 29.455 1.00 45.01 115 GLU A O 1
ATOM 912 N N . GLU A 1 118 ? 18.046 19.226 28.700 1.00 46.69 116 GLU A N 1
ATOM 913 C CA . GLU A 1 118 ? 18.686 19.787 29.884 1.00 47.96 116 GLU A CA 1
ATOM 914 C C . GLU A 1 118 ? 18.308 21.256 30.051 1.00 50.41 116 GLU A C 1
ATOM 915 O O . GLU A 1 118 ? 18.024 21.714 31.158 1.00 43.28 116 GLU A O 1
ATOM 921 N N . ILE A 1 119 ? 18.292 21.988 28.942 1.00 47.76 117 ILE A N 1
ATOM 922 C CA . ILE A 1 119 ? 17.940 23.400 28.978 1.00 46.74 117 ILE A CA 1
ATOM 923 C C . ILE A 1 119 ? 16.486 23.598 29.407 1.00 46.55 117 ILE A C 1
ATOM 924 O O . ILE A 1 119 ? 16.187 24.445 30.252 1.00 47.45 117 ILE A O 1
ATOM 929 N N . PHE A 1 120 ? 15.590 22.805 28.832 1.00 43.96 118 PHE A N 1
ATOM 930 C CA . PHE A 1 120 ? 14.167 22.935 29.120 1.00 46.06 118 PHE A CA 1
ATOM 931 C C . PHE A 1 120 ? 13.843 22.461 30.533 1.00 47.15 118 PHE A C 1
ATOM 932 O O . PHE A 1 120 ? 12.943 22.996 31.181 1.00 46.40 118 PHE A O 1
ATOM 940 N N . LYS A 1 121 ? 14.576 21.458 31.007 1.00 50.07 119 LYS A N 1
ATOM 941 C CA . LYS A 1 121 ? 14.432 21.006 32.386 1.00 49.07 119 LYS A CA 1
ATOM 942 C C . LYS A 1 121 ? 14.836 22.123 33.330 1.00 49.03 119 LYS A C 1
ATOM 943 O O . LYS A 1 121 ? 14.189 22.356 34.350 1.00 50.18 119 LYS A O 1
ATOM 949 N N . TYR A 1 122 ? 15.920 22.805 32.977 1.00 48.25 120 TYR A N 1
ATOM 950 C CA . TYR A 1 122 ? 16.398 23.942 33.743 1.00 49.05 120 TYR A CA 1
ATOM 951 C C . TYR A 1 122 ? 15.285 24.960 33.932 1.00 51.40 120 TYR A C 1
ATOM 952 O O . TYR A 1 122 ? 15.038 25.425 35.045 1.00 51.05 120 TYR A O 1
ATOM 961 N N . TYR A 1 123 ? 14.612 25.297 32.838 1.00 46.64 121 TYR A N 1
ATOM 962 C CA . TYR A 1 123 ? 13.586 26.331 32.866 1.00 47.76 121 TYR A CA 1
ATOM 963 C C . TYR A 1 123 ? 12.256 25.818 33.396 1.00 45.86 121 TYR A C 1
ATOM 964 O O . TYR A 1 123 ? 11.456 26.596 33.906 1.00 46.35 121 TYR A O 1
ATOM 973 N N . THR A 1 124 ? 12.019 24.515 33.280 1.00 46.87 122 THR A N 1
ATOM 974 C CA . THR A 1 124 ? 10.800 23.929 33.821 1.00 48.37 122 THR A CA 1
ATOM 975 C C . THR A 1 124 ? 10.823 23.992 35.344 1.00 50.18 122 THR A C 1
ATOM 976 O O . THR A 1 124 ? 9.811 24.284 35.978 1.00 48.71 122 THR A O 1
ATOM 980 N N . GLU A 1 125 ? 11.991 23.729 35.922 1.00 51.14 123 GLU A N 1
ATOM 981 C CA . GLU A 1 125 ? 12.158 23.726 37.371 1.00 53.37 123 GLU A CA 1
ATOM 982 C C . GLU A 1 125 ? 12.088 25.135 37.959 1.00 51.10 123 GLU A C 1
ATOM 983 O O . GLU A 1 125 ? 11.739 25.313 39.124 1.00 50.46 123 GLU A O 1
ATOM 989 N N . ARG A 1 126 ? 12.417 26.135 37.149 1.00 49.63 124 ARG A N 1
ATOM 990 C CA . ARG A 1 126 ? 12.462 27.512 37.628 1.00 50.03 124 ARG A CA 1
ATOM 991 C C . ARG A 1 126 ? 11.319 28.352 37.066 1.00 48.47 124 ARG A C 1
ATOM 992 O O . ARG A 1 126 ? 11.310 29.574 37.198 1.00 51.78 124 ARG A O 1
ATOM 1000 N N . THR A 1 127 ? 10.352 27.687 36.444 1.00 47.39 125 THR A N 1
ATOM 1001 C CA . THR A 1 127 ? 9.180 28.366 35.911 1.00 45.33 125 THR A CA 1
ATOM 1002 C C . THR A 1 127 ? 7.925 27.587 36.284 1.00 45.02 125 THR A C 1
ATOM 1003 O O . THR A 1 127 ? 7.525 26.668 35.573 1.00 41.86 125 THR A O 1
ATOM 1007 N N . THR A 1 128 ? 7.317 27.956 37.409 1.00 45.43 126 THR A N 1
ATOM 1008 C CA . THR A 1 128 ? 6.138 27.261 37.914 1.00 45.25 126 THR A CA 1
ATOM 1009 C C . THR A 1 128 ? 5.011 27.258 36.886 1.00 46.59 126 THR A C 1
ATOM 1010 O O . THR A 1 128 ? 4.681 28.292 36.303 1.00 46.16 126 THR A O 1
ATOM 1014 N N . GLY A 1 129 ? 4.431 26.084 36.661 1.00 48.27 127 GLY A N 1
ATOM 1015 C CA . GLY A 1 129 ? 3.350 25.943 35.706 1.00 47.14 127 GLY A CA 1
ATOM 1016 C C . GLY A 1 129 ? 3.848 25.552 34.331 1.00 45.45 127 GLY A C 1
ATOM 1017 O O . GLY A 1 129 ? 3.061 25.192 33.456 1.00 45.49 127 GLY A O 1
ATOM 1018 N N . SER A 1 130 ? 5.160 25.629 34.133 1.00 43.12 128 SER A N 1
ATOM 1019 C CA . SER A 1 130 ? 5.748 25.216 32.867 1.00 43.76 128 SER A CA 1
ATOM 1020 C C . SER A 1 130 ? 5.855 23.698 32.822 1.00 50.31 128 SER A C 1
ATOM 1021 O O . SER A 1 130 ? 6.022 23.045 33.855 1.00 50.96 128 SER A O 1
ATOM 1024 N N . THR A 1 131 ? 5.762 23.139 31.621 1.00 47.29 129 THR A N 1
ATOM 1025 C CA . THR A 1 131 ? 5.845 21.697 31.450 1.00 46.44 129 THR A CA 1
ATOM 1026 C C . THR A 1 131 ? 6.758 21.360 30.277 1.00 49.92 129 THR A C 1
ATOM 1027 O O . THR A 1 131 ? 7.000 22.196 29.404 1.00 44.29 129 THR A O 1
ATOM 1031 N N . ILE A 1 132 ? 7.280 20.139 30.268 1.00 50.80 130 ILE A N 1
ATOM 1032 C CA . ILE A 1 132 ? 8.165 19.708 29.197 1.00 47.00 130 ILE A CA 1
ATOM 1033 C C . ILE A 1 132 ? 7.580 18.502 28.475 1.00 49.40 130 ILE A C 1
ATOM 1034 O O . ILE A 1 132 ? 7.057 17.580 29.100 1.00 48.93 130 ILE A O 1
ATOM 1039 N N . GLU A 1 133 ? 7.655 18.525 27.149 1.00 50.37 131 GLU A N 1
ATOM 1040 C CA . GLU A 1 133 ? 7.134 17.434 26.340 1.00 48.10 131 GLU A CA 1
ATOM 1041 C C . GLU A 1 133 ? 8.241 16.827 25.493 1.00 47.63 131 GLU A C 1
ATOM 1042 O O . GLU A 1 133 ? 8.445 17.221 24.346 1.00 48.00 131 GLU A O 1
ATOM 1048 N N . VAL A 1 134 ? 8.963 15.872 26.069 1.00 49.27 132 VAL A N 1
ATOM 1049 C CA . VAL A 1 134 ? 9.975 15.144 25.319 1.00 44.23 132 VAL A CA 1
ATOM 1050 C C . VAL A 1 134 ? 9.297 14.154 24.381 1.00 45.00 132 VAL A C 1
ATOM 1051 O O . VAL A 1 134 ? 8.607 13.236 24.821 1.00 46.94 132 VAL A O 1
ATOM 1055 N N . LYS A 1 135 ? 9.478 14.361 23.084 1.00 46.49 133 LYS A N 1
ATOM 1056 C CA . LYS A 1 135 ? 8.911 13.464 22.090 1.00 45.49 133 LYS A CA 1
ATOM 1057 C C . LYS A 1 135 ? 10.033 12.652 21.459 1.00 45.53 133 LYS A C 1
ATOM 1058 O O . LYS A 1 135 ? 11.165 12.681 21.936 1.00 43.37 133 LYS A O 1
ATOM 1064 N N . LYS A 1 136 ? 9.726 11.926 20.392 1.00 46.83 134 LYS A N 1
ATOM 1065 C CA . LYS A 1 136 ? 10.698 11.000 19.827 1.00 44.73 134 LYS A CA 1
ATOM 1066 C C . LYS A 1 136 ? 11.801 11.699 19.037 1.00 47.14 134 LYS A C 1
ATOM 1067 O O . LYS A 1 136 ? 12.949 11.261 19.061 1.00 50.59 134 LYS A O 1
ATOM 1073 N N . ALA A 1 137 ? 11.465 12.784 18.346 1.00 45.95 135 ALA A N 1
ATOM 1074 C CA . ALA A 1 137 ? 12.454 13.505 17.550 1.00 47.88 135 ALA A CA 1
ATOM 1075 C C . ALA A 1 137 ? 12.383 15.017 17.772 1.00 49.01 135 ALA A C 1
ATOM 1076 O O . ALA A 1 137 ? 13.039 15.786 17.071 1.00 47.48 135 ALA A O 1
ATOM 1078 N N . SER A 1 138 ? 11.585 15.436 18.747 1.00 46.99 136 SER A N 1
ATOM 1079 C CA . SER A 1 138 ? 11.448 16.853 19.067 1.00 47.48 136 SER A CA 1
ATOM 1080 C C . SER A 1 138 ? 11.126 17.047 20.541 1.00 40.55 136 SER A C 1
ATOM 1081 O O . SER A 1 138 ? 10.684 16.121 21.214 1.00 4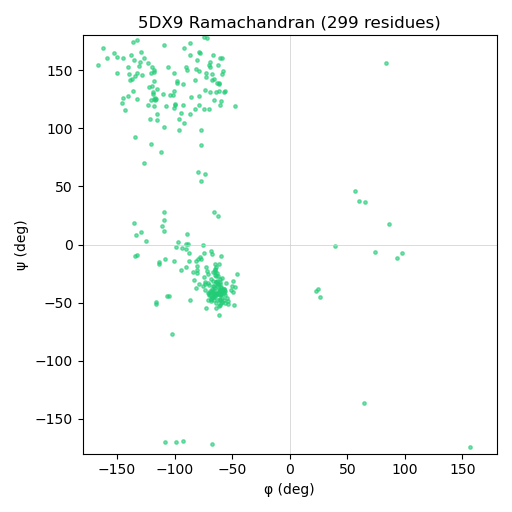4.45 136 SER A O 1
ATOM 1084 N N . ILE A 1 139 ? 11.342 18.259 21.039 1.00 42.43 137 ILE A N 1
ATOM 1085 C CA . ILE A 1 139 ? 11.042 18.562 22.430 1.00 44.04 137 ILE A CA 1
ATOM 1086 C C . ILE A 1 139 ? 10.331 19.903 22.559 1.00 42.96 137 ILE A C 1
ATOM 1087 O O . ILE A 1 139 ? 10.758 20.904 21.984 1.00 42.59 137 ILE A O 1
ATOM 1092 N N . THR A 1 140 ? 9.251 19.916 23.328 1.00 42.42 138 THR A N 1
ATOM 1093 C CA . THR A 1 140 ? 8.460 21.123 23.510 1.00 45.25 138 THR A CA 1
ATOM 1094 C C . THR A 1 140 ? 8.433 21.558 24.967 1.00 44.04 138 THR A C 1
ATOM 1095 O O . THR A 1 140 ? 8.187 20.747 25.857 1.00 42.65 138 THR A O 1
ATOM 1099 N N . TRP A 1 141 ? 8.693 22.839 25.198 1.00 42.29 139 TRP A N 1
ATOM 1100 C CA . TRP A 1 141 ? 8.550 23.425 26.524 1.00 43.11 139 TRP A CA 1
ATOM 1101 C C . TRP A 1 141 ? 7.316 24.320 26.557 1.00 43.36 139 TRP A C 1
ATOM 1102 O O . TRP A 1 141 ? 7.223 25.289 25.803 1.00 42.73 139 TRP A O 1
ATOM 1113 N N . HIS A 1 142 ? 6.367 23.982 27.425 1.00 42.85 140 HIS A N 1
ATOM 1114 C CA . HIS A 1 142 ? 5.131 24.743 27.553 1.00 41.37 140 HIS A CA 1
ATOM 1115 C C . HIS A 1 142 ? 5.197 25.728 28.713 1.00 44.14 140 HIS A C 1
ATOM 1116 O O . HIS A 1 142 ?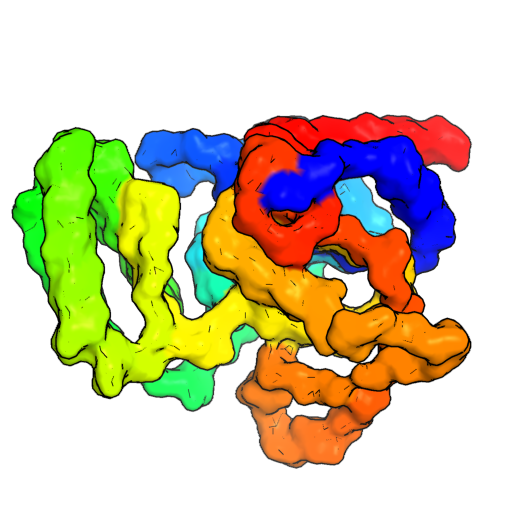 5.705 25.396 29.782 1.00 46.16 140 HIS A O 1
ATOM 1123 N N . TYR A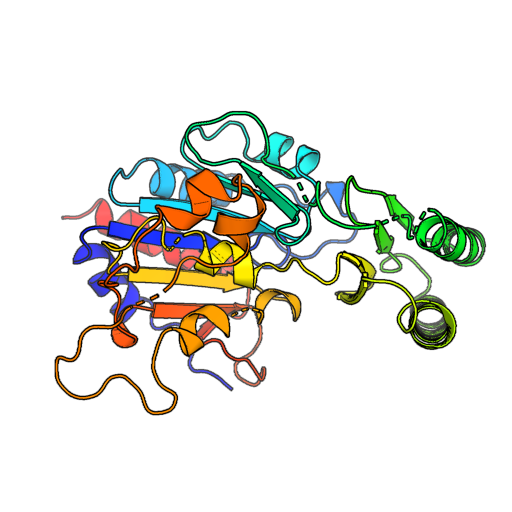 1 143 ? 4.672 26.933 28.510 1.00 41.11 141 TYR A N 1
ATOM 1124 C CA . TYR A 1 143 ? 4.567 27.896 29.603 1.00 42.96 141 TYR A CA 1
ATOM 1125 C C . TYR A 1 143 ? 3.196 28.569 29.613 1.00 41.51 141 TYR A C 1
ATOM 1126 O O . TYR A 1 143 ? 3.026 29.621 30.226 1.00 44.20 141 TYR A O 1
ATOM 1135 N N . ARG A 1 144 ? 2.220 27.956 28.946 1.00 40.88 142 ARG A N 1
ATOM 1136 C CA . ARG A 1 144 ? 0.879 28.531 28.864 1.00 42.45 142 ARG A CA 1
ATOM 1137 C C . ARG A 1 144 ? 0.217 28.646 30.236 1.00 44.42 142 ARG A C 1
ATOM 1138 O O . ARG A 1 144 ? -0.634 29.509 30.452 1.00 43.36 142 ARG A O 1
ATOM 1146 N N . ASN A 1 145 ? 0.607 27.781 31.165 1.00 43.00 143 ASN A N 1
ATOM 1147 C CA . ASN A 1 145 ? 0.014 27.802 32.495 1.00 43.11 143 ASN A CA 1
ATOM 1148 C C . ASN A 1 145 ? 0.986 28.302 33.556 1.00 45.94 143 ASN A C 1
ATOM 1149 O O . ASN A 1 145 ? 0.811 28.045 34.748 1.00 45.05 143 ASN A O 1
ATOM 1154 N N . SER A 1 146 ? 2.011 29.022 33.113 1.00 44.39 144 SER A N 1
ATOM 1155 C CA . SER A 1 146 ? 2.880 29.748 34.027 1.00 46.95 144 SER A CA 1
ATOM 1156 C C . SER A 1 146 ? 2.274 31.121 34.290 1.00 45.57 144 SER A C 1
ATOM 1157 O O . SER A 1 146 ? 1.270 31.484 33.676 1.00 40.37 144 SER A O 1
ATOM 1160 N N . ASP A 1 147 ? 2.869 31.876 35.209 1.00 45.14 145 ASP A N 1
ATOM 1161 C CA . ASP A 1 147 ? 2.501 33.275 35.370 1.00 45.53 145 ASP A CA 1
ATOM 1162 C C . ASP A 1 147 ? 2.690 33.968 34.031 1.00 48.22 145 ASP A C 1
ATOM 1163 O O . ASP A 1 147 ? 3.719 33.783 33.379 1.00 47.99 145 ASP A O 1
ATOM 1168 N N . PRO A 1 148 ? 1.684 34.744 33.605 1.00 47.99 146 PRO A N 1
ATOM 1169 C CA . PRO A 1 148 ? 1.702 35.415 32.299 1.00 49.72 146 PRO A CA 1
ATOM 1170 C C . PRO A 1 148 ? 3.010 36.157 32.032 1.00 51.49 146 PRO A C 1
ATOM 1171 O O . PRO A 1 148 ? 3.632 35.933 30.999 1.00 52.74 146 PRO A O 1
ATOM 1175 N N . ASP A 1 149 ? 3.430 37.003 32.968 1.00 49.26 147 ASP A N 1
ATOM 1176 C CA . ASP A 1 149 ? 4.619 37.825 32.779 1.00 54.09 147 ASP A CA 1
ATOM 1177 C C . ASP A 1 149 ? 5.917 37.021 32.856 1.00 54.68 147 ASP A C 1
ATOM 1178 O O . ASP A 1 149 ? 6.742 37.069 31.937 1.00 50.75 147 ASP A O 1
ATOM 1183 N N . PHE A 1 150 ? 6.097 36.287 33.950 1.00 49.89 148 PHE A N 1
ATOM 1184 C CA . PHE A 1 150 ? 7.339 35.551 34.176 1.00 49.98 148 PHE A CA 1
ATOM 1185 C C . PHE A 1 150 ? 7.531 34.425 33.158 1.00 50.24 148 PHE A C 1
ATOM 1186 O O . PHE A 1 150 ? 8.656 33.995 32.898 1.00 48.41 148 PHE A O 1
ATOM 1194 N N . GLY A 1 151 ? 6.430 33.954 32.580 1.00 48.10 149 GLY A N 1
ATOM 1195 C CA . GLY A 1 151 ? 6.487 32.912 31.572 1.00 49.16 149 GLY A CA 1
ATOM 1196 C C . GLY A 1 151 ? 7.117 33.397 30.280 1.00 48.64 149 GLY A C 1
ATOM 1197 O O . GLY A 1 151 ? 7.977 32.729 29.706 1.00 45.56 149 GLY A O 1
ATOM 1198 N N . GLU A 1 152 ? 6.686 34.567 29.821 1.00 50.76 150 GLU A N 1
ATOM 1199 C CA . GLU A 1 152 ? 7.235 35.152 28.606 1.00 53.29 150 GLU A CA 1
ATOM 1200 C C . GLU A 1 152 ? 8.691 35.525 28.823 1.00 50.47 150 GLU A C 1
ATOM 1201 O O . GLU A 1 152 ? 9.533 35.304 27.954 1.00 50.88 150 GLU A O 1
ATOM 1207 N N . PHE A 1 153 ? 8.979 36.091 29.991 1.00 48.70 151 PHE A N 1
ATOM 1208 C CA . PHE A 1 153 ? 10.341 36.468 30.333 1.00 48.12 151 PHE A CA 1
ATOM 1209 C C . PHE A 1 153 ? 11.242 35.247 30.290 1.00 49.52 151 PHE A C 1
ATOM 1210 O O . PHE A 1 153 ? 12.289 35.259 29.640 1.00 52.33 151 PHE A O 1
ATOM 1218 N N . GLN A 1 154 ? 10.810 34.186 30.937 1.00 47.18 152 GLN A N 1
ATOM 1219 C CA . GLN A 1 154 ? 11.542 32.961 30.920 1.00 47.33 152 GLN A CA 1
ATOM 1220 C C . GLN A 1 154 ? 11.647 32.429 29.505 1.00 49.70 152 GLN A C 1
ATOM 1221 O O . GLN A 1 154 ? 12.673 31.939 29.113 1.00 48.82 152 GLN A O 1
ATOM 1227 N N . CYS A 1 155 ? 10.592 32.564 28.728 1.00 48.20 153 CYS A N 1
ATOM 1228 C CA . CYS A 1 155 ? 10.608 32.110 27.344 1.00 52.11 153 CYS A CA 1
ATOM 1229 C C . CYS A 1 155 ? 11.662 32.825 26.538 1.00 46.73 153 CYS A C 1
ATOM 1230 O O . CYS A 1 155 ? 12.363 32.218 25.794 1.00 46.59 153 CYS A O 1
ATOM 1233 N N . LYS A 1 156 ? 11.776 34.119 26.724 1.00 48.89 154 LYS A N 1
ATOM 1234 C CA . LYS A 1 156 ? 12.745 34.905 25.996 1.00 52.93 154 LYS A CA 1
ATOM 1235 C C . LYS A 1 156 ? 14.144 34.551 26.382 1.00 49.56 154 LYS A C 1
ATOM 1236 O O . LYS A 1 156 ? 15.031 34.559 25.566 1.00 49.39 154 LYS A O 1
ATOM 1242 N N . GLN A 1 157 ? 14.338 34.242 27.645 1.00 48.04 155 GLN A N 1
ATOM 1243 C CA . GLN A 1 157 ? 15.670 33.849 28.094 1.00 48.74 155 GLN A CA 1
ATOM 1244 C C . GLN A 1 157 ? 16.072 32.493 27.524 1.00 48.92 155 GLN A C 1
ATOM 1245 O O . GLN A 1 157 ? 17.208 32.310 27.085 1.00 46.92 155 GLN A O 1
ATOM 1251 N N . ALA A 1 158 ? 15.139 31.543 27.538 1.00 46.25 156 ALA A N 1
ATOM 1252 C CA . ALA A 1 158 ? 15.392 30.216 26.985 1.00 44.42 156 ALA A CA 1
ATOM 1253 C C . ALA A 1 158 ? 15.630 30.304 25.482 1.00 48.26 156 ALA A C 1
ATOM 1254 O O . ALA A 1 158 ? 16.525 29.649 24.945 1.00 48.54 156 ALA A O 1
ATOM 1256 N N . LEU A 1 159 ? 14.823 31.120 24.813 1.00 42.99 157 LEU A N 1
ATOM 1257 C CA . LEU A 1 159 ? 14.970 31.343 23.384 1.00 45.33 157 LEU A CA 1
ATOM 1258 C C . LEU A 1 159 ? 16.347 31.912 23.077 1.00 50.01 157 LEU A C 1
ATOM 1259 O O . LEU A 1 159 ? 17.054 31.410 22.205 1.00 50.39 157 LEU A O 1
ATOM 1264 N N . ASP A 1 160 ? 16.722 32.960 23.804 1.00 48.53 158 ASP A N 1
ATOM 1265 C CA . ASP A 1 160 ? 18.019 33.602 23.619 1.00 48.38 158 ASP A CA 1
ATOM 1266 C C . ASP A 1 160 ? 19.164 32.627 23.846 1.00 48.12 158 ASP A C 1
ATOM 1267 O O . ASP A 1 160 ? 20.164 32.664 23.132 1.00 49.54 158 ASP A O 1
ATOM 1272 N N . LEU A 1 161 ? 19.019 31.754 24.837 1.00 45.41 159 LEU A N 1
ATOM 1273 C CA . LEU A 1 161 ? 20.047 30.753 25.106 1.00 51.13 159 LEU A CA 1
ATOM 1274 C C . LEU A 1 161 ? 20.134 29.726 23.977 1.00 52.27 159 LEU A C 1
ATOM 1275 O O . LEU A 1 161 ? 21.226 29.373 23.531 1.00 51.68 159 LEU A O 1
ATOM 1280 N N . LEU A 1 162 ? 18.979 29.244 23.526 1.00 47.47 160 LEU A N 1
ATOM 1281 C CA . LEU A 1 162 ? 18.932 28.264 22.450 1.00 48.30 160 LEU A CA 1
ATOM 1282 C C . LEU A 1 162 ? 19.491 28.838 21.153 1.00 50.86 160 LEU A C 1
ATOM 1283 O O . LEU A 1 162 ? 20.237 28.167 20.445 1.00 53.31 160 LEU A O 1
ATOM 1288 N N . GLU A 1 163 ? 19.134 30.084 20.853 1.00 51.15 161 GLU A N 1
ATOM 1289 C CA . GLU A 1 163 ? 19.546 30.723 19.607 1.00 53.64 161 GLU A CA 1
ATOM 1290 C C . GLU A 1 163 ? 21.020 31.112 19.600 1.00 55.11 161 GLU A C 1
ATOM 1291 O O . GLU A 1 163 ? 21.698 30.977 18.580 1.00 53.25 161 GLU A O 1
ATOM 1297 N N . SER A 1 164 ? 21.513 31.593 20.736 1.00 54.62 162 SER A N 1
ATOM 1298 C CA . SER A 1 164 ? 22.868 32.128 20.802 1.00 55.02 162 SER A CA 1
ATOM 1299 C C . SER A 1 164 ? 23.940 31.049 20.945 1.00 56.05 162 SER A C 1
ATOM 1300 O O . SER A 1 164 ? 25.014 31.166 20.359 1.00 57.04 162 SER A O 1
ATOM 1303 N N . SER A 1 165 ? 23.656 30.001 21.715 1.00 54.64 163 SER A N 1
ATOM 1304 C CA . SER A 1 165 ? 24.700 29.040 22.066 1.00 58.58 163 SER A CA 1
ATOM 1305 C C . SER A 1 165 ? 24.509 27.636 21.491 1.00 59.06 163 SER A C 1
ATOM 1306 O O . SER A 1 165 ? 25.454 26.850 21.466 1.00 62.66 163 SER A O 1
ATOM 1309 N N . LEU A 1 166 ? 23.306 27.308 21.033 1.00 52.94 164 LEU A N 1
ATOM 1310 C CA . LEU A 1 166 ? 23.047 25.937 20.604 1.00 54.10 164 LEU A CA 1
ATOM 1311 C C . LEU A 1 166 ? 22.711 25.808 19.117 1.00 53.61 164 LEU A C 1
ATOM 1312 O O . LEU A 1 166 ? 23.282 24.967 18.422 1.00 50.83 164 LEU A O 1
ATOM 1317 N N . ALA A 1 167 ? 21.782 26.634 18.641 1.00 47.51 165 ALA A N 1
ATOM 1318 C CA . ALA A 1 167 ? 21.322 26.565 17.255 1.00 52.68 165 ALA A CA 1
ATOM 1319 C C . ALA A 1 167 ? 22.467 26.630 16.238 1.00 48.84 165 ALA A C 1
ATOM 1320 O O . ALA A 1 167 ? 22.554 25.780 15.355 1.00 48.82 165 ALA A O 1
ATOM 1322 N N . PRO A 1 168 ? 23.349 27.636 16.367 1.00 53.53 166 PRO A N 1
ATOM 1323 C CA . PRO A 1 168 ? 24.436 27.853 15.404 1.00 53.21 166 PRO A CA 1
ATOM 1324 C C . PRO A 1 168 ? 25.409 26.682 15.256 1.00 53.12 166 PRO A C 1
ATOM 1325 O O . PRO A 1 168 ? 26.232 26.711 14.344 1.00 57.33 166 PRO A O 1
ATOM 1329 N N . ARG A 1 169 ? 25.327 25.678 16.124 1.00 53.62 167 ARG A N 1
ATOM 1330 C CA . ARG A 1 169 ? 26.261 24.559 16.043 1.00 52.71 167 ARG A CA 1
ATOM 1331 C C . ARG A 1 169 ? 25.571 23.200 16.042 1.00 52.56 167 ARG A C 1
ATOM 1332 O O . ARG A 1 169 ? 26.226 22.166 16.166 1.00 54.41 167 ARG A O 1
ATOM 1340 N N . ARG A 1 170 ? 24.253 23.203 15.892 1.00 49.18 168 ARG A N 1
ATOM 1341 C CA . ARG A 1 170 ? 23.498 21.958 15.847 1.00 50.76 168 ARG A CA 1
ATOM 1342 C C . ARG A 1 170 ? 22.484 21.986 14.709 1.00 47.04 168 ARG A C 1
ATOM 1343 O O . ARG A 1 170 ? 21.931 23.038 14.396 1.00 48.00 168 ARG A O 1
ATOM 1351 N N . PRO A 1 171 ? 22.248 20.826 14.077 1.00 49.78 169 PRO A N 1
ATOM 1352 C CA . PRO A 1 171 ? 21.276 20.697 12.988 1.00 46.18 169 PRO A CA 1
ATOM 1353 C C . PRO A 1 171 ? 19.844 20.746 13.504 1.00 46.15 169 PRO A C 1
ATOM 1354 O O . PRO A 1 171 ? 19.088 19.789 13.331 1.00 45.89 169 PRO A O 1
ATOM 1358 N N . ILE A 1 172 ? 19.481 21.861 14.127 1.00 44.35 170 ILE A N 1
ATOM 1359 C CA . ILE A 1 172 ? 18.158 22.017 14.716 1.00 46.41 170 ILE A CA 1
ATOM 1360 C C . ILE A 1 172 ? 17.469 23.279 14.222 1.00 46.55 170 ILE A C 1
ATOM 1361 O O . ILE A 1 172 ? 18.117 24.196 13.720 1.00 47.91 170 ILE A O 1
ATOM 1366 N N . GLU A 1 173 ? 16.151 23.318 14.373 1.00 45.39 171 GLU A N 1
ATOM 1367 C CA . GLU A 1 173 ? 15.405 24.557 14.211 1.00 47.32 171 GLU A CA 1
ATOM 1368 C C . GLU A 1 173 ? 14.653 24.832 15.502 1.00 44.36 171 GLU A C 1
ATOM 1369 O O . GLU A 1 173 ? 14.051 23.931 16.085 1.00 40.03 171 GLU A O 1
ATOM 1375 N N . VAL A 1 174 ? 14.698 26.080 15.948 1.00 44.85 172 VAL A N 1
ATOM 1376 C CA . VAL A 1 174 ? 14.029 26.471 17.175 1.00 43.48 172 VAL A CA 1
ATOM 1377 C C . VAL A 1 174 ? 12.719 27.161 16.851 1.00 45.20 172 VAL A C 1
ATOM 1378 O O . VAL A 1 174 ? 12.699 28.218 16.220 1.00 47.10 172 VAL A O 1
ATOM 1382 N N . LEU A 1 175 ? 11.627 26.551 17.294 1.00 44.98 173 LEU A N 1
ATOM 1383 C CA . LEU A 1 175 ? 10.292 27.012 16.958 1.00 41.71 173 LEU A CA 1
ATOM 1384 C C . LEU A 1 175 ? 9.657 27.794 18.099 1.00 44.77 173 LEU A C 1
ATOM 1385 O O . LEU A 1 175 ? 9.621 27.328 19.237 1.00 41.70 173 LEU A O 1
ATOM 1390 N N . VAL A 1 176 ? 9.159 28.987 17.789 1.00 41.98 174 VAL A N 1
ATOM 1391 C CA . VAL A 1 176 ? 8.372 29.752 18.747 1.00 46.75 174 VAL A CA 1
ATOM 1392 C C . VAL A 1 176 ? 6.888 29.512 18.490 1.00 48.52 174 VAL A C 1
ATOM 1393 O O . VAL A 1 176 ? 6.290 30.115 17.595 1.00 49.92 174 VAL A O 1
ATOM 1397 N N . GLY A 1 177 ? 6.304 28.612 19.271 1.00 44.21 175 GLY A N 1
ATOM 1398 C CA . GLY A 1 177 ? 4.924 28.223 19.081 1.00 44.58 175 GLY A CA 1
ATOM 1399 C C . GLY A 1 177 ? 3.979 29.040 19.934 1.00 44.21 175 GLY A C 1
ATOM 1400 O O . GLY A 1 177 ? 4.369 30.050 20.517 1.00 42.95 175 GLY A O 1
ATOM 1401 N N . LYS A 1 178 ? 2.726 28.601 19.997 1.00 45.73 176 LYS A N 1
ATOM 1402 C CA . LYS A 1 178 ? 1.714 29.291 20.785 1.00 46.84 176 LYS A CA 1
ATOM 1403 C C . LYS A 1 178 ? 1.904 28.979 22.260 1.00 45.25 176 LYS A C 1
ATOM 1404 O O . LYS A 1 178 ? 1.487 27.937 22.747 1.00 44.58 176 LYS A O 1
ATOM 1410 N N . LYS A 1 179 ? 2.550 29.903 22.959 1.00 47.01 177 LYS A N 1
ATOM 1411 C CA . LYS A 1 179 ? 2.872 29.729 24.367 1.00 44.89 177 LYS A CA 1
ATOM 1412 C C . LYS A 1 179 ? 3.755 28.505 24.576 1.00 45.40 177 LYS A C 1
ATOM 1413 O O . LYS A 1 179 ? 3.587 27.771 25.547 1.00 41.05 177 LYS A O 1
ATOM 1419 N N . ASN A 1 180 ? 4.677 28.274 23.646 1.00 45.15 178 ASN A N 1
ATOM 1420 C CA . ASN A 1 180 ? 5.657 27.210 23.813 1.00 44.09 178 ASN A CA 1
ATOM 1421 C C . ASN A 1 180 ? 6.949 27.500 23.065 1.00 44.90 178 ASN A C 1
ATOM 1422 O O . ASN A 1 180 ? 6.997 28.374 22.197 1.00 45.10 178 ASN A O 1
ATOM 1427 N N . LEU A 1 181 ? 7.991 26.752 23.411 1.00 44.05 179 LEU A N 1
ATOM 1428 C CA . LEU A 1 181 ? 9.188 26.650 22.588 1.00 42.43 179 LEU A CA 1
ATOM 1429 C C . LEU A 1 181 ? 9.354 25.200 22.150 1.00 42.31 179 LEU A C 1
ATOM 1430 O O . LEU A 1 181 ? 9.109 24.281 22.931 1.00 44.44 179 LEU A O 1
ATOM 1435 N N . GLU A 1 182 ? 9.767 24.993 20.904 1.00 42.61 180 GLU A N 1
ATOM 1436 C CA . GLU A 1 182 ? 10.017 23.645 20.415 1.00 42.41 180 GLU A CA 1
ATOM 1437 C C . GLU A 1 182 ? 11.297 23.582 19.595 1.00 41.87 180 GLU A C 1
ATOM 1438 O O . GLU A 1 182 ? 11.626 24.513 18.863 1.00 42.27 180 GLU A O 1
ATOM 1444 N N . VAL A 1 183 ? 12.028 22.485 19.733 1.00 44.20 181 VAL A N 1
ATOM 1445 C CA . VAL A 1 183 ? 13.223 22.273 18.930 1.00 41.70 181 VAL A CA 1
ATOM 1446 C C . VAL A 1 183 ? 13.021 21.024 18.097 1.00 41.35 181 VAL A C 1
ATOM 1447 O O . VAL A 1 183 ? 12.629 19.982 18.620 1.00 43.34 181 VAL A O 1
ATOM 1451 N N . ARG A 1 184 ? 13.267 21.140 16.797 1.00 42.11 182 ARG A N 1
ATOM 1452 C CA . ARG A 1 184 ? 13.112 20.018 15.878 1.00 43.92 182 ARG A CA 1
ATOM 1453 C C . ARG A 1 184 ? 14.363 19.859 15.040 1.00 41.27 182 ARG A C 1
ATOM 1454 O O . ARG A 1 184 ? 15.201 20.756 14.999 1.00 42.61 182 ARG A O 1
ATOM 1462 N N . PRO A 1 185 ? 14.491 18.711 14.364 1.00 43.15 183 PRO A N 1
ATOM 1463 C CA . PRO A 1 185 ? 15.585 18.532 13.412 1.00 43.65 183 PRO A CA 1
ATOM 1464 C C . PRO A 1 185 ? 15.468 19.566 12.304 1.00 46.68 183 PRO A C 1
ATOM 1465 O O . PRO A 1 185 ? 14.358 19.849 11.848 1.00 44.41 183 PRO A O 1
ATOM 1469 N N . LEU A 1 186 ? 16.597 20.129 11.890 1.00 46.39 184 LEU A N 1
ATOM 1470 C CA . LEU A 1 186 ? 16.600 21.197 10.901 1.00 47.34 184 LEU A CA 1
ATOM 1471 C C . LEU A 1 186 ? 16.080 20.737 9.546 1.00 46.07 184 LEU A C 1
ATOM 1472 O O . LEU A 1 186 ? 15.460 21.512 8.821 1.00 46.53 184 LEU A O 1
ATOM 1477 N N . ALA A 1 187 ? 16.326 19.473 9.215 1.00 45.82 185 ALA A N 1
ATOM 1478 C CA . ALA A 1 187 ? 16.112 18.982 7.856 1.00 49.46 185 ALA A CA 1
ATOM 1479 C C . ALA A 1 187 ? 14.693 18.477 7.596 1.00 46.82 185 ALA A C 1
ATOM 1480 O O . ALA A 1 187 ? 14.384 18.029 6.493 1.00 50.82 185 ALA A O 1
ATOM 1482 N N . VAL A 1 188 ? 13.828 18.547 8.602 1.00 49.67 186 VAL A N 1
ATOM 1483 C CA . VAL A 1 188 ? 12.437 18.154 8.410 1.00 46.37 186 VAL A CA 1
ATOM 1484 C C . VAL A 1 188 ? 11.484 19.306 8.699 1.00 49.61 186 VAL A C 1
ATOM 1485 O O . VAL A 1 188 ? 11.758 20.163 9.540 1.00 47.32 186 VAL A O 1
ATOM 1489 N N . ASN A 1 189 ? 10.367 19.324 7.980 1.00 45.42 187 ASN A N 1
ATOM 1490 C CA . ASN A 1 189 ? 9.282 20.252 8.262 1.00 45.71 187 ASN A CA 1
ATOM 1491 C C . ASN A 1 189 ? 7.999 19.770 7.607 1.00 46.53 187 ASN A C 1
ATOM 1492 O O . ASN A 1 189 ? 8.011 18.837 6.801 1.00 46.28 187 ASN A O 1
ATOM 1497 N N . LYS A 1 190 ? 6.888 20.400 7.963 1.00 46.31 188 LYS A N 1
ATOM 1498 C CA . LYS A 1 190 ? 5.594 20.005 7.431 1.00 45.83 188 LYS A CA 1
ATOM 1499 C C . LYS A 1 190 ? 5.522 20.205 5.921 1.00 46.43 188 LYS A C 1
ATOM 1500 O O . LYS A 1 190 ? 4.737 19.547 5.238 1.00 47.85 188 LYS A O 1
ATOM 1506 N N . GLY A 1 191 ? 6.344 21.114 5.408 1.00 44.00 189 GLY A N 1
ATOM 1507 C CA . GLY A 1 191 ? 6.378 21.400 3.986 1.00 46.51 189 GLY A CA 1
ATOM 1508 C C . GLY A 1 191 ? 6.907 20.238 3.165 1.00 51.59 189 GLY A C 1
ATOM 1509 O O . GLY A 1 191 ? 6.390 19.942 2.088 1.00 48.64 189 GLY A O 1
ATOM 1510 N N . GLU A 1 192 ? 7.944 19.579 3.673 1.00 49.28 190 GLU A N 1
ATOM 1511 C CA . GLU A 1 192 ? 8.546 18.458 2.961 1.00 51.13 190 GLU A CA 1
ATOM 1512 C C . GLU A 1 192 ? 7.583 17.282 2.880 1.00 46.85 190 GLU A C 1
ATOM 1513 O O . GLU A 1 192 ? 7.607 16.517 1.919 1.00 47.87 190 GLU A O 1
ATOM 1519 N N . ILE A 1 193 ? 6.741 17.141 3.896 1.00 44.64 191 ILE A N 1
ATOM 1520 C CA . ILE A 1 193 ? 5.744 16.079 3.914 1.00 49.36 191 ILE A CA 1
ATOM 1521 C C . ILE A 1 193 ? 4.711 16.306 2.817 1.00 51.34 191 ILE A C 1
ATOM 1522 O O . ILE A 1 193 ? 4.342 15.382 2.093 1.00 47.90 191 ILE A O 1
ATOM 1527 N N . VAL A 1 194 ? 4.252 17.549 2.706 1.00 49.74 192 VAL A N 1
ATOM 1528 C CA . VAL A 1 194 ? 3.298 17.930 1.675 1.00 50.33 192 VAL A CA 1
ATOM 1529 C C . VAL A 1 194 ? 3.847 17.617 0.289 1.00 47.02 192 VAL A C 1
ATOM 1530 O O . VAL A 1 194 ? 3.120 17.154 -0.587 1.00 47.42 192 VAL A O 1
ATOM 1534 N N . ARG A 1 195 ? 5.139 17.866 0.105 1.00 50.41 193 ARG A N 1
ATOM 1535 C CA . ARG A 1 195 ? 5.783 17.644 -1.183 1.00 51.92 193 ARG A CA 1
ATOM 1536 C C . ARG A 1 195 ? 5.926 16.156 -1.472 1.00 51.14 193 ARG A C 1
ATOM 1537 O O . ARG A 1 195 ? 5.708 15.712 -2.599 1.00 50.48 193 ARG A O 1
ATOM 1545 N N . ARG A 1 196 ? 6.297 15.392 -0.450 1.00 49.81 194 ARG A N 1
ATOM 1546 C CA . ARG A 1 196 ? 6.307 13.939 -0.551 1.00 51.65 194 ARG A CA 1
ATOM 1547 C C . ARG A 1 196 ? 4.942 13.430 -1.003 1.00 50.12 194 ARG A C 1
ATOM 1548 O O . ARG A 1 196 ? 4.846 12.589 -1.896 1.00 49.89 194 ARG A O 1
ATOM 1556 N N . LEU A 1 197 ? 3.889 13.956 -0.384 1.00 47.71 195 LEU A N 1
ATOM 1557 C CA . LEU A 1 197 ? 2.529 13.546 -0.713 1.00 50.45 195 LEU A CA 1
ATOM 1558 C C . LEU A 1 197 ? 2.137 13.935 -2.138 1.00 50.77 195 LEU A C 1
ATOM 1559 O O . LEU A 1 197 ? 1.443 13.181 -2.819 1.00 53.49 195 LEU A O 1
ATOM 1572 N N . TYR A 1 199 ? 4.273 14.294 -4.651 1.00 49.96 197 TYR A N 1
ATOM 1573 C CA . TYR A 1 199 ? 5.047 13.414 -5.518 1.00 52.79 197 TYR A CA 1
ATOM 1574 C C . TYR A 1 199 ? 4.397 12.039 -5.610 1.00 53.91 197 TYR A C 1
ATOM 1575 O O . TYR A 1 199 ? 4.380 11.422 -6.673 1.00 55.39 197 TYR A O 1
ATOM 1584 N N . GLU A 1 200 ? 3.857 11.567 -4.490 1.00 54.31 198 GLU A N 1
ATOM 1585 C CA . GLU A 1 200 ? 3.201 10.266 -4.443 1.00 53.86 198 GLU A CA 1
ATOM 1586 C C . GLU A 1 200 ? 1.906 10.246 -5.243 1.00 55.25 198 GLU A C 1
ATOM 1587 O O . GLU A 1 200 ? 1.508 9.204 -5.761 1.00 55.65 198 GLU A O 1
ATOM 1593 N N . ASN A 1 201 ? 1.245 11.396 -5.332 1.00 55.04 199 ASN A N 1
ATOM 1594 C CA . ASN A 1 201 ? -0.081 11.465 -5.936 1.00 52.58 199 ASN A CA 1
ATOM 1595 C C . ASN A 1 201 ? -0.175 12.512 -7.033 1.00 53.49 199 ASN A C 1
ATOM 1596 O O . ASN A 1 201 ? -0.839 13.536 -6.869 1.00 55.89 199 ASN A O 1
ATOM 1601 N N . PRO A 1 202 ? 0.487 12.247 -8.166 1.00 55.40 200 PRO A N 1
ATOM 1602 C CA . PRO A 1 202 ? 0.581 13.164 -9.307 1.00 53.32 200 PRO A CA 1
ATOM 1603 C C . PRO A 1 202 ? -0.755 13.377 -10.006 1.00 52.57 200 PRO A C 1
ATOM 1604 O O . PRO A 1 202 ? -0.851 14.228 -10.888 1.00 53.95 200 PRO A O 1
ATOM 1608 N N . ASP A 1 203 ? -1.769 12.610 -9.621 1.00 52.64 201 ASP A N 1
ATOM 1609 C CA . ASP A 1 203 ? -3.076 12.704 -10.261 1.00 52.31 201 ASP A CA 1
ATOM 1610 C C . ASP A 1 203 ? -4.030 13.598 -9.478 1.00 52.16 201 ASP A C 1
ATOM 1611 O O . ASP A 1 203 ? -5.191 13.760 -9.854 1.00 51.87 201 ASP A O 1
ATOM 1616 N N . VAL A 1 204 ? -3.537 14.173 -8.386 1.00 54.66 202 VAL A N 1
ATOM 1617 C CA . VAL A 1 204 ? -4.333 15.088 -7.576 1.00 51.65 202 VAL A CA 1
ATOM 1618 C C . VAL A 1 204 ? -4.699 16.339 -8.368 1.00 49.33 202 VAL A C 1
ATOM 1619 O O . VAL A 1 204 ? -3.841 16.953 -9.002 1.00 48.29 202 VAL A O 1
ATOM 1623 N N . ASP A 1 205 ? -5.976 16.710 -8.338 1.00 50.99 203 ASP A N 1
ATOM 1624 C CA . ASP A 1 205 ? -6.440 17.898 -9.050 1.00 52.43 203 ASP A CA 1
ATOM 1625 C C . ASP A 1 205 ? -7.162 18.868 -8.115 1.00 52.19 203 ASP A C 1
ATOM 1626 O O . ASP A 1 205 ? -7.677 19.898 -8.549 1.00 53.10 203 ASP A O 1
ATOM 1631 N N . LEU A 1 206 ? -7.199 18.530 -6.831 1.00 50.42 204 LEU A N 1
ATOM 1632 C CA . LEU A 1 206 ? -7.687 19.451 -5.810 1.00 48.21 204 LEU A CA 1
ATOM 1633 C C . LEU A 1 206 ? -6.896 19.249 -4.529 1.00 48.26 204 LEU A C 1
ATOM 1634 O O . LEU A 1 206 ? -6.862 18.146 -3.983 1.00 48.63 204 LEU A O 1
ATOM 1639 N N . ILE A 1 207 ? -6.255 20.310 -4.054 1.00 47.65 205 ILE A N 1
ATOM 1640 C CA . ILE A 1 207 ? -5.521 20.240 -2.799 1.00 44.11 205 ILE A CA 1
ATOM 1641 C C . ILE A 1 207 ? -6.102 21.195 -1.766 1.00 44.97 205 ILE A C 1
ATOM 1642 O O . ILE A 1 207 ? -6.251 22.390 -2.022 1.00 41.35 205 ILE A O 1
ATOM 1647 N N . PHE A 1 208 ? -6.443 20.655 -0.602 1.00 40.80 206 PHE A N 1
ATOM 1648 C CA . PHE A 1 208 ? -6.810 21.483 0.534 1.00 42.34 206 PHE A CA 1
ATOM 1649 C C . PHE A 1 208 ? -5.785 21.297 1.645 1.00 43.45 206 PHE A C 1
ATOM 1650 O O . PHE A 1 208 ? -5.395 20.172 1.956 1.00 41.81 206 PHE A O 1
ATOM 1658 N N . CYS A 1 209 ? -5.346 22.408 2.228 1.00 40.66 207 CYS A N 1
ATOM 1659 C CA . CYS A 1 209 ? -4.369 22.385 3.312 1.00 41.25 207 CYS A CA 1
ATOM 1660 C C . CYS A 1 209 ? -4.679 23.494 4.304 1.00 40.47 207 CYS A C 1
ATOM 1661 O O . CYS A 1 209 ? -4.795 24.657 3.922 1.00 42.57 207 CYS A O 1
ATOM 1664 N N . ALA A 1 210 ? -4.818 23.133 5.575 1.00 39.22 208 ALA A N 1
ATOM 1665 C CA . ALA A 1 210 ? -5.127 24.108 6.614 1.00 39.47 208 ALA A CA 1
ATOM 1666 C C . ALA A 1 210 ? -4.160 24.014 7.795 1.00 42.47 208 ALA A C 1
ATOM 1667 O O . ALA A 1 210 ? -3.703 22.926 8.154 1.00 37.19 208 ALA A O 1
ATOM 1669 N N . GLY A 1 211 ? -3.863 25.166 8.394 1.00 40.04 209 GLY A N 1
ATOM 1670 C CA . GLY A 1 211 ? -2.958 25.251 9.529 1.00 41.08 209 GLY A CA 1
ATOM 1671 C C . GLY A 1 211 ? -3.053 26.610 10.200 1.00 40.90 209 GLY A C 1
ATOM 1672 O O . GLY A 1 211 ? -3.410 27.599 9.562 1.00 39.53 209 GLY A O 1
ATOM 1673 N N . ASP A 1 212 ? -2.721 26.669 11.484 1.00 41.05 210 ASP A N 1
ATOM 1674 C CA . ASP A 1 212 ? -2.918 27.892 12.255 1.00 40.77 210 ASP A CA 1
ATOM 1675 C C . ASP A 1 212 ? -1.619 28.551 12.713 1.00 41.49 210 ASP A C 1
ATOM 1676 O O . ASP A 1 212 ? -1.623 29.706 13.133 1.00 42.29 210 ASP A O 1
ATOM 1681 N N . ASP A 1 213 ? -0.512 27.821 12.642 1.00 41.45 211 ASP A N 1
ATOM 1682 C CA . ASP A 1 213 ? 0.735 28.298 13.236 1.00 44.00 211 ASP A CA 1
ATOM 1683 C C . ASP A 1 213 ? 1.758 28.689 12.178 1.00 43.59 211 ASP A C 1
ATOM 1684 O O . ASP A 1 213 ? 1.558 28.442 10.989 1.00 40.07 211 ASP A O 1
ATOM 1689 N N . LYS A 1 214 ? 2.862 29.288 12.616 1.00 40.37 212 LYS A N 1
ATOM 1690 C CA . LYS A 1 214 ? 3.933 29.677 11.701 1.00 44.03 212 LYS A CA 1
ATOM 1691 C C . LYS A 1 214 ? 4.579 28.471 11.014 1.00 46.00 212 LYS A C 1
ATOM 1692 O O . LYS A 1 214 ? 5.040 28.565 9.870 1.00 42.54 212 LYS A O 1
ATOM 1698 N N . THR A 1 215 ? 4.615 27.343 11.717 1.00 42.83 213 THR A N 1
ATOM 1699 C CA . THR A 1 215 ? 5.196 26.120 11.175 1.00 43.65 213 THR A CA 1
ATOM 1700 C C . THR A 1 215 ? 4.382 25.618 9.982 1.00 43.58 213 THR A C 1
ATOM 1701 O O . THR A 1 215 ? 4.881 24.868 9.144 1.00 41.49 213 THR A O 1
ATOM 1705 N N . ASP A 1 216 ? 3.126 26.043 9.913 1.00 42.30 214 ASP A N 1
ATOM 1706 C CA . ASP A 1 216 ? 2.226 25.605 8.854 1.00 41.19 214 ASP A CA 1
ATOM 1707 C C . ASP A 1 216 ? 2.440 26.399 7.582 1.00 40.85 214 ASP A C 1
ATOM 1708 O O . ASP A 1 216 ? 1.965 26.012 6.513 1.00 41.01 214 ASP A O 1
ATOM 1713 N N . GLU A 1 217 ? 3.162 27.510 7.700 1.00 41.96 215 GLU A N 1
ATOM 1714 C CA . GLU A 1 217 ? 3.523 28.310 6.538 1.00 40.23 215 GLU A CA 1
ATOM 1715 C C . GLU A 1 217 ? 4.452 27.521 5.613 1.00 42.31 215 GLU A C 1
ATOM 1716 O O . GLU A 1 217 ? 4.540 27.807 4.418 1.00 39.85 215 GLU A O 1
ATOM 1722 N N . ASP A 1 218 ? 5.150 26.531 6.167 1.00 40.86 216 ASP A N 1
ATOM 1723 C CA . ASP A 1 218 ? 5.993 25.657 5.353 1.00 40.35 216 ASP A CA 1
ATOM 1724 C C . ASP A 1 218 ? 5.127 24.897 4.354 1.00 39.38 216 ASP A C 1
ATOM 1725 O O . ASP A 1 218 ? 5.512 24.702 3.201 1.00 40.33 216 ASP A O 1
ATOM 1738 N N . PHE A 1 220 ? 2.141 25.972 3.254 1.00 41.36 218 PHE A N 1
ATOM 1739 C CA . PHE A 1 220 ? 1.617 26.950 2.309 1.00 38.77 218 PHE A CA 1
ATOM 1740 C C . PHE A 1 220 ? 2.654 27.293 1.245 1.00 44.12 218 PHE A C 1
ATOM 1741 O O . PHE A 1 220 ? 2.320 27.430 0.066 1.00 43.48 218 PHE A O 1
ATOM 1749 N N . ARG A 1 221 ? 3.914 27.418 1.662 1.00 39.02 219 ARG A N 1
ATOM 1750 C CA . ARG A 1 221 ? 4.992 27.730 0.734 1.00 41.14 219 ARG A CA 1
ATOM 1751 C C . ARG A 1 221 ? 5.203 26.608 -0.272 1.00 42.35 219 ARG A C 1
ATOM 1752 O O . ARG A 1 221 ? 5.381 26.859 -1.462 1.00 44.68 219 ARG A O 1
ATOM 1760 N N . ALA A 1 222 ? 5.187 25.371 0.212 1.00 41.69 220 ALA A N 1
ATOM 1761 C CA . ALA A 1 222 ? 5.377 24.220 -0.658 1.00 45.02 220 ALA A CA 1
ATOM 1762 C C . ALA A 1 222 ? 4.261 24.154 -1.695 1.00 44.38 220 ALA A C 1
ATOM 1763 O O . ALA A 1 222 ? 4.486 23.747 -2.835 1.00 47.68 220 ALA A O 1
ATOM 1765 N N . LEU A 1 223 ? 3.062 24.570 -1.298 1.00 41.75 221 LEU A N 1
ATOM 1766 C CA . LEU A 1 223 ? 1.908 24.551 -2.194 1.00 42.74 221 LEU A CA 1
ATOM 1767 C C . LEU A 1 223 ? 1.966 25.657 -3.237 1.00 46.30 221 LEU A C 1
ATOM 1768 O O . LEU A 1 223 ? 1.139 25.698 -4.148 1.00 47.44 221 LEU A O 1
ATOM 1773 N N . ARG A 1 224 ? 2.944 26.548 -3.101 1.00 43.21 222 ARG A N 1
ATOM 1774 C CA . ARG A 1 224 ? 3.146 27.618 -4.069 1.00 45.25 222 ARG A CA 1
ATOM 1775 C C . ARG A 1 224 ? 4.339 27.355 -4.981 1.00 49.26 222 ARG A C 1
ATOM 1776 O O . ARG A 1 224 ? 4.250 27.539 -6.195 1.00 50.06 222 ARG A O 1
ATOM 1784 N N . THR A 1 225 ? 5.449 26.916 -4.395 1.00 46.64 223 THR A N 1
ATOM 1785 C CA . THR A 1 225 ? 6.708 26.816 -5.127 1.00 47.75 223 THR A CA 1
ATOM 1786 C C . THR A 1 225 ? 6.778 25.627 -6.086 1.00 47.54 223 THR A C 1
ATOM 1787 O O . THR A 1 225 ? 7.788 25.438 -6.763 1.00 48.60 223 THR A O 1
ATOM 1791 N N . ILE A 1 226 ? 5.719 24.825 -6.149 1.00 47.57 224 ILE A N 1
ATOM 1792 C CA . ILE A 1 226 ? 5.640 23.801 -7.188 1.00 52.16 224 ILE A CA 1
ATOM 1793 C C . ILE A 1 226 ? 5.389 24.471 -8.535 1.00 52.26 224 ILE A C 1
ATOM 1794 O O . ILE A 1 226 ? 5.684 23.910 -9.591 1.00 49.90 224 ILE A O 1
ATOM 1799 N N . PHE A 1 227 ? 4.839 25.679 -8.478 1.00 55.88 225 PHE A N 1
ATOM 1800 C CA . PHE A 1 227 ? 4.594 26.483 -9.668 1.00 54.07 225 PHE A CA 1
ATOM 1801 C C . PHE A 1 227 ? 5.680 27.534 -9.809 1.00 54.77 225 PHE A C 1
ATOM 1802 O O . PHE A 1 227 ? 6.213 28.012 -8.808 1.00 57.45 225 PHE A O 1
ATOM 1810 N N . PRO A 1 228 ? 6.021 27.892 -11.055 1.00 60.64 226 PRO A N 1
ATOM 1811 C CA . PRO A 1 228 ? 6.989 28.966 -11.294 1.00 58.21 226 PRO A CA 1
ATOM 1812 C C . PRO A 1 228 ? 6.533 30.269 -10.646 1.00 59.29 226 PRO A C 1
ATOM 1813 O O . PRO A 1 228 ? 5.330 30.502 -10.537 1.00 59.48 226 PRO A O 1
ATOM 1817 N N . PRO A 1 229 ? 7.491 31.104 -10.216 1.00 57.49 227 PRO A N 1
ATOM 1818 C CA . PRO A 1 229 ? 7.278 32.365 -9.495 1.00 62.08 227 PRO A CA 1
ATOM 1819 C C . PRO A 1 229 ? 6.199 33.271 -10.088 1.00 65.92 227 PRO A C 1
ATOM 1820 O O . PRO A 1 229 ? 5.627 34.081 -9.360 1.00 73.20 227 PRO A O 1
ATOM 1824 N N . GLY A 1 230 ? 5.925 33.144 -11.380 1.00 64.50 228 GLY A N 1
ATOM 1825 C CA . GLY A 1 230 ? 4.924 33.983 -12.012 1.00 67.73 228 GLY A CA 1
ATOM 1826 C C . GLY A 1 230 ? 3.691 33.208 -12.429 1.00 67.63 228 GLY A C 1
ATOM 1827 O O . GLY A 1 230 ? 2.885 33.689 -13.224 1.00 66.98 228 GLY A O 1
ATOM 1828 N N . GLY A 1 231 ? 3.541 32.004 -11.888 1.00 68.96 229 GLY A N 1
ATOM 1829 C CA . GLY A 1 231 ? 2.453 31.126 -12.279 1.00 71.37 229 GLY A CA 1
ATOM 1830 C C . GLY A 1 231 ? 2.799 30.354 -13.539 1.00 70.49 229 GLY A C 1
ATOM 1831 O O . GLY A 1 231 ? 3.648 30.781 -14.322 1.00 72.07 229 GLY A O 1
ATOM 1832 N N . VAL A 1 232 ? 2.152 29.209 -13.732 1.00 72.53 230 VAL A N 1
ATOM 1833 C CA . VAL A 1 232 ? 2.382 28.408 -14.928 1.00 76.40 230 VAL A CA 1
ATOM 1834 C C . VAL A 1 232 ? 1.949 29.189 -16.160 1.00 76.50 230 VAL A C 1
ATOM 1835 O O . VAL A 1 232 ? 0.923 29.868 -16.145 1.00 76.52 230 VAL A O 1
ATOM 1839 N N . VAL A 1 233 ? 2.738 29.101 -17.223 1.00 77.74 231 VAL A N 1
ATOM 1840 C CA . VAL A 1 233 ? 2.418 29.810 -18.454 1.00 80.95 231 VAL A CA 1
ATOM 1841 C C . VAL A 1 233 ? 1.872 28.856 -19.512 1.00 81.70 231 VAL A C 1
ATOM 1842 O O . VAL A 1 233 ? 2.468 27.816 -19.793 1.00 80.63 231 VAL A O 1
ATOM 1846 N N . ASP A 1 234 ? 0.727 29.216 -20.083 1.00 83.02 232 ASP A N 1
ATOM 1847 C CA . ASP A 1 234 ? 0.089 28.418 -21.127 1.00 83.67 232 ASP A CA 1
ATOM 1848 C C . ASP A 1 234 ? -0.346 27.053 -20.597 1.00 84.05 232 ASP A C 1
ATOM 1849 O O . ASP A 1 234 ? -0.904 26.948 -19.504 1.00 84.09 232 ASP A O 1
ATOM 1854 N N . ASN A 1 235 ? -0.086 26.012 -21.381 1.00 83.04 233 ASN A N 1
ATOM 1855 C CA . ASN A 1 235 ? -0.430 24.650 -20.992 1.00 83.16 233 ASN A CA 1
ATOM 1856 C C . ASN A 1 235 ? 0.813 23.829 -20.664 1.00 82.37 233 ASN A C 1
ATOM 1857 O O . ASN A 1 235 ? 0.817 22.607 -20.813 1.00 82.32 233 ASN A O 1
ATOM 1862 N N . ASN A 1 236 ? 1.865 24.510 -20.220 1.00 80.70 234 ASN A N 1
ATOM 1863 C CA . ASN A 1 236 ? 3.120 23.848 -19.881 1.00 79.63 234 ASN A CA 1
ATOM 1864 C C . ASN A 1 236 ? 2.948 22.794 -18.797 1.00 76.07 234 ASN A C 1
ATOM 1865 O O . ASN A 1 236 ? 2.105 22.938 -17.913 1.00 73.05 234 ASN A O 1
ATOM 1870 N N . PRO A 1 237 ? 3.749 21.722 -18.872 1.00 76.41 235 PRO A N 1
ATOM 1871 C CA . PRO A 1 237 ? 3.736 20.663 -17.860 1.00 74.54 235 PRO A CA 1
ATOM 1872 C C . PRO A 1 237 ? 4.402 21.119 -16.568 1.00 69.84 235 PRO A C 1
ATOM 1873 O O . PRO A 1 237 ? 5.490 21.696 -16.613 1.00 71.73 235 PRO A O 1
ATOM 1877 N N . VAL A 1 238 ? 3.757 20.875 -15.433 1.00 69.70 236 VAL A N 1
ATOM 1878 C CA . VAL A 1 238 ? 4.392 21.127 -14.146 1.00 64.46 236 VAL A CA 1
ATOM 1879 C C . VAL A 1 238 ? 5.097 19.860 -13.678 1.00 62.30 236 VAL A C 1
ATOM 1880 O O . VAL A 1 238 ? 4.459 18.901 -13.247 1.00 61.20 236 VAL A O 1
ATOM 1884 N N . VAL A 1 239 ? 6.420 19.860 -13.786 1.00 62.97 237 VAL A N 1
ATOM 1885 C CA . VAL A 1 239 ? 7.219 18.692 -13.448 1.00 59.71 237 VAL A CA 1
ATOM 1886 C C . VAL A 1 239 ? 7.801 18.813 -12.045 1.00 63.42 237 VAL A C 1
ATOM 1887 O O . VAL A 1 239 ? 8.199 19.898 -11.619 1.00 63.86 237 VAL A O 1
ATOM 1899 N N . LYS A 1 241 ? 10.620 16.998 -9.338 1.00 53.69 239 LYS A N 1
ATOM 1900 C CA . LYS A 1 241 ? 11.660 16.043 -8.973 1.00 56.19 239 LYS A CA 1
ATOM 1901 C C . LYS A 1 241 ? 11.293 15.341 -7.670 1.00 54.52 239 LYS A C 1
ATOM 1902 O O . LYS A 1 241 ? 10.504 15.864 -6.883 1.00 55.09 239 LYS A O 1
ATOM 1908 N N . PRO A 1 242 ? 11.859 14.148 -7.442 1.00 50.69 240 PRO A N 1
ATOM 1909 C CA . PRO A 1 242 ? 11.681 13.455 -6.160 1.00 55.16 240 PRO A CA 1
ATOM 1910 C C . PRO A 1 242 ? 12.223 14.290 -4.999 1.00 53.08 240 PRO A C 1
ATOM 1911 O O . PRO A 1 242 ? 13.411 14.610 -4.980 1.00 51.36 240 PRO A O 1
ATOM 1915 N N . PRO A 1 243 ? 11.353 14.643 -4.042 1.00 53.31 241 PRO A N 1
ATOM 1916 C CA . PRO A 1 243 ? 11.710 15.513 -2.917 1.00 53.44 241 PRO A CA 1
ATOM 1917 C C . PRO A 1 243 ? 12.481 14.790 -1.817 1.00 54.15 241 PRO A C 1
ATOM 1918 O O . PRO A 1 243 ? 12.505 13.561 -1.779 1.00 55.28 241 PRO A O 1
ATOM 1922 N N . VAL A 1 244 ? 13.092 15.564 -0.926 1.00 53.88 242 VAL A N 1
ATOM 1923 C CA . VAL A 1 244 ? 13.927 15.026 0.142 1.00 52.32 242 VAL A CA 1
ATOM 1924 C C . VAL A 1 244 ? 13.158 14.079 1.056 1.00 57.20 242 VAL A C 1
ATOM 1925 O O . VAL A 1 244 ? 13.696 13.069 1.506 1.00 58.97 242 VAL A O 1
ATOM 1929 N N . ALA A 1 245 ? 11.896 14.404 1.322 1.00 54.36 243 ALA A N 1
ATOM 1930 C CA . ALA A 1 245 ? 11.064 13.583 2.194 1.00 56.68 243 ALA A CA 1
ATOM 1931 C C . ALA A 1 245 ? 10.744 12.234 1.554 1.00 59.18 243 ALA A C 1
ATOM 1932 O O . ALA A 1 245 ? 10.131 11.371 2.180 1.00 61.18 243 ALA A O 1
ATOM 1934 N N . VAL A 1 246 ? 11.159 12.064 0.304 1.00 55.27 244 VAL A N 1
ATOM 1935 C CA . VAL A 1 246 ? 10.978 10.804 -0.401 1.00 60.43 244 VAL A CA 1
ATOM 1936 C C . VAL A 1 246 ? 12.298 10.050 -0.537 1.00 60.66 244 VAL A C 1
ATOM 1937 O O . VAL A 1 246 ? 12.365 8.844 -0.303 1.00 64.66 244 VAL A O 1
ATOM 1941 N N . THR A 1 247 ? 13.346 10.776 -0.907 1.00 57.91 245 THR A N 1
ATOM 1942 C CA . THR A 1 247 ? 14.628 10.170 -1.244 1.00 64.34 245 THR A CA 1
ATOM 1943 C C . THR A 1 247 ? 15.446 9.773 -0.020 1.00 67.56 245 THR A C 1
ATOM 1944 O O . THR A 1 247 ? 16.174 8.780 -0.049 1.00 71.91 245 THR A O 1
ATOM 1948 N N . SER A 1 248 ? 15.329 10.552 1.049 1.00 60.82 246 SER A N 1
ATOM 1949 C CA . SER A 1 248 ? 16.112 10.315 2.256 1.00 66.16 246 SER A CA 1
ATOM 1950 C C . SER A 1 248 ? 15.760 8.983 2.912 1.00 71.06 246 SER A C 1
ATOM 1951 O O . SER A 1 248 ? 16.590 8.384 3.594 1.00 75.99 246 SER A O 1
ATOM 1954 N N . ALA A 1 249 ? 14.531 8.522 2.697 1.00 71.49 247 ALA A N 1
ATOM 1955 C CA . ALA A 1 249 ? 14.065 7.264 3.278 1.00 75.29 247 ALA A CA 1
ATOM 1956 C C . ALA A 1 249 ? 14.554 6.061 2.475 1.00 77.49 247 ALA A C 1
ATOM 1957 O O . ALA A 1 249 ? 14.624 4.942 2.989 1.00 77.67 247 ALA A O 1
ATOM 1959 N N . LEU A 1 250 ? 14.894 6.300 1.213 1.00 76.85 248 LEU A N 1
ATOM 1960 C CA . LEU A 1 250 ? 15.311 5.233 0.313 1.00 75.43 248 LEU A CA 1
ATOM 1961 C C . LEU A 1 250 ? 16.824 5.034 0.325 1.00 77.71 248 LEU A C 1
ATOM 1962 O O . LEU A 1 250 ? 17.563 5.845 0.881 1.00 75.61 248 LEU A O 1
ATOM 1967 N N . GLU A 1 251 ? 17.273 3.940 -0.284 1.00 80.12 249 GLU A N 1
ATOM 1968 C CA . GLU A 1 251 ? 18.694 3.711 -0.512 1.00 81.24 249 GLU A CA 1
ATOM 1969 C C . GLU A 1 251 ? 19.094 4.321 -1.852 1.00 80.42 249 GLU A C 1
ATOM 1970 O O . GLU A 1 251 ? 18.280 4.387 -2.773 1.00 77.70 249 GLU A O 1
ATOM 1976 N N . PRO A 1 252 ? 20.355 4.767 -1.964 1.00 81.37 250 PRO A N 1
ATOM 1977 C CA 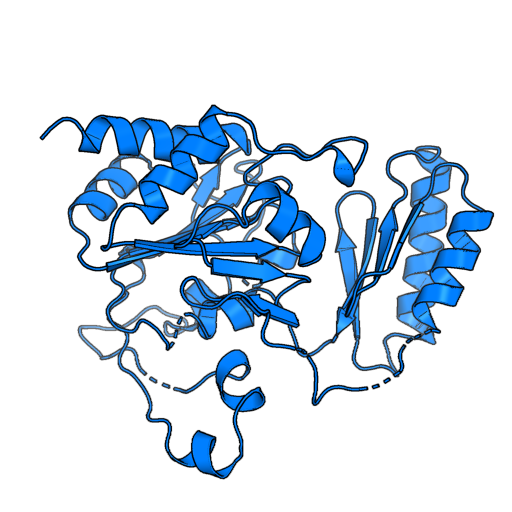. PRO A 1 252 ? 20.869 5.468 -3.148 1.00 80.34 250 PRO A CA 1
ATOM 1978 C C . PRO A 1 252 ? 20.552 4.754 -4.461 1.00 81.61 250 PRO A C 1
ATOM 1979 O O . PRO A 1 252 ? 20.366 5.413 -5.485 1.00 78.71 250 PRO A O 1
ATOM 1983 N N . GLU A 1 253 ? 20.484 3.427 -4.432 1.00 83.36 251 GLU A N 1
ATOM 1984 C CA . GLU A 1 253 ? 20.131 2.667 -5.626 1.00 84.19 251 GLU A CA 1
ATOM 1985 C C . GLU A 1 253 ? 18.660 2.864 -5.975 1.00 81.67 251 GLU A C 1
ATOM 1986 O O . GLU A 1 253 ? 18.309 3.048 -7.142 1.00 81.94 251 GLU A O 1
ATOM 1992 N N . GLU A 1 254 ? 17.805 2.825 -4.958 1.00 81.38 252 GLU A N 1
ATOM 1993 C CA . GLU A 1 254 ? 16.381 3.069 -5.152 1.00 80.65 252 GLU A CA 1
ATOM 1994 C C . GLU A 1 254 ? 16.156 4.483 -5.674 1.00 79.76 252 GLU A C 1
ATOM 1995 O O . GLU A 1 254 ? 15.432 4.686 -6.648 1.00 78.10 252 GLU A O 1
ATOM 2001 N N . VAL A 1 255 ? 16.797 5.453 -5.025 1.00 77.74 253 VAL A N 1
ATOM 2002 C CA . VAL A 1 255 ? 16.654 6.863 -5.379 1.00 77.17 253 VAL A CA 1
ATOM 2003 C C . VAL A 1 255 ? 17.012 7.132 -6.837 1.00 75.39 253 VAL A C 1
ATOM 2004 O O . VAL A 1 255 ? 16.363 7.933 -7.510 1.00 71.03 253 VAL A O 1
ATOM 2008 N N . ALA A 1 256 ? 18.046 6.452 -7.319 1.00 76.01 254 ALA A N 1
ATOM 2009 C CA . ALA A 1 256 ? 18.526 6.651 -8.680 1.00 76.77 254 ALA A CA 1
ATOM 2010 C C . ALA A 1 256 ? 17.492 6.216 -9.715 1.00 76.80 254 ALA A C 1
ATOM 2011 O O . ALA A 1 256 ? 17.582 6.583 -10.887 1.00 76.46 254 ALA A O 1
ATOM 2013 N N . GLU A 1 257 ? 16.506 5.440 -9.277 1.00 76.84 255 GLU A N 1
ATOM 2014 C CA . GLU A 1 257 ? 15.506 4.898 -10.189 1.00 78.66 255 GLU A CA 1
ATOM 2015 C C . GLU A 1 257 ? 14.259 5.777 -10.255 1.00 75.67 255 GLU A C 1
ATOM 2016 O O . GLU A 1 257 ? 13.506 5.719 -11.225 1.00 73.79 255 GLU A O 1
ATOM 2022 N N . LEU A 1 258 ? 14.047 6.590 -9.223 1.00 74.54 256 LEU A N 1
ATOM 2023 C CA . LEU A 1 258 ? 12.861 7.441 -9.149 1.00 68.26 256 LEU A CA 1
ATOM 2024 C C . LEU A 1 258 ? 12.863 8.510 -10.234 1.00 68.17 256 LEU A C 1
ATOM 2025 O O . LEU A 1 258 ? 13.811 9.289 -10.347 1.00 68.98 256 LEU A O 1
ATOM 2030 N N . PRO A 1 259 ? 11.791 8.546 -11.038 1.00 65.86 257 PRO A N 1
ATOM 2031 C CA . PRO A 1 259 ? 11.629 9.497 -12.139 1.00 62.28 257 PRO A CA 1
ATOM 2032 C C . PRO A 1 259 ? 11.021 10.820 -11.693 1.00 62.92 257 PRO A C 1
ATOM 2033 O O . PRO A 1 259 ? 10.449 10.906 -10.605 1.00 60.73 257 PRO A O 1
ATOM 2037 N N . ASP A 1 260 ? 11.154 11.843 -12.532 1.00 63.59 258 ASP A N 1
ATOM 2038 C CA . ASP A 1 260 ? 10.422 13.085 -12.336 1.00 60.06 258 ASP A CA 1
ATOM 2039 C C . ASP A 1 260 ? 8.966 12.832 -12.689 1.00 59.38 258 ASP A C 1
ATOM 2040 O O . ASP A 1 260 ? 8.671 12.025 -13.570 1.00 61.67 258 ASP A O 1
ATOM 2045 N N . VAL A 1 261 ? 8.053 13.511 -12.008 1.00 56.17 259 VAL A N 1
ATOM 2046 C CA . VAL A 1 261 ? 6.637 13.303 -12.272 1.00 57.48 259 VAL A CA 1
ATOM 2047 C C . VAL A 1 261 ? 5.963 14.572 -12.784 1.00 58.69 259 VAL A C 1
ATOM 2048 O O . VAL A 1 261 ? 6.361 15.685 -12.436 1.00 57.65 259 VAL A O 1
ATOM 2052 N N . GLU A 1 262 ? 4.950 14.397 -13.625 1.00 58.49 260 GLU A N 1
ATOM 2053 C CA . GLU A 1 262 ? 4.117 15.511 -14.058 1.00 58.97 260 GLU A CA 1
ATOM 2054 C C . GLU A 1 262 ? 2.909 15.641 -13.145 1.00 59.23 260 GLU A C 1
ATOM 2055 O O . GLU A 1 262 ? 2.107 14.713 -13.032 1.00 61.25 260 GLU A O 1
ATOM 2061 N N . LEU A 1 263 ? 2.781 16.790 -12.490 1.00 59.46 261 LEU A N 1
ATOM 2062 C CA . LEU A 1 263 ? 1.666 17.020 -11.578 1.00 59.66 261 LEU A CA 1
ATOM 2063 C C . LEU A 1 263 ? 0.413 17.449 -12.332 1.00 55.48 261 LEU A C 1
ATOM 2064 O O . LEU A 1 263 ? 0.483 18.206 -13.297 1.00 56.55 261 LEU A O 1
ATOM 2069 N N . THR A 1 264 ? -0.735 16.959 -11.878 1.00 53.67 262 THR A N 1
ATOM 2070 C CA . THR A 1 264 ? -2.012 17.330 -12.470 1.00 52.70 262 THR A CA 1
ATOM 2071 C C . THR A 1 264 ? -2.510 18.646 -11.885 1.00 54.09 262 THR A C 1
ATOM 2072 O O . THR A 1 264 ? -3.199 19.417 -12.553 1.00 51.91 262 THR A O 1
ATOM 2076 N N . ILE A 1 265 ? -2.145 18.896 -10.632 1.00 51.03 263 ILE A N 1
ATOM 2077 C CA . ILE A 1 265 ? -2.638 20.058 -9.901 1.00 50.47 263 ILE A CA 1
ATOM 2078 C C . ILE A 1 265 ? -2.247 21.380 -10.558 1.00 45.98 263 ILE A C 1
ATOM 2079 O O . ILE A 1 265 ? -1.125 21.539 -11.033 1.00 49.04 263 ILE A O 1
ATOM 2084 N N . ARG A 1 266 ? -3.194 22.313 -10.592 1.00 46.75 264 ARG A N 1
ATOM 2085 C CA . ARG A 1 266 ? -2.929 23.689 -11.001 1.00 50.34 264 ARG A CA 1
ATOM 2086 C C . ARG A 1 266 ? -3.355 24.634 -9.878 1.00 46.41 264 ARG A C 1
ATOM 2087 O O . ARG A 1 266 ? -4.212 24.285 -9.063 1.00 45.83 264 ARG A O 1
ATOM 2095 N N . SER A 1 267 ? -2.759 25.825 -9.849 1.00 46.37 265 SER A N 1
ATOM 2096 C CA . SER A 1 267 ? -2.912 26.760 -8.732 1.00 47.53 265 SER A CA 1
ATOM 2097 C C . SER A 1 267 ? -4.368 26.997 -8.347 1.00 47.67 265 SER A C 1
ATOM 2098 O O . SER A 1 267 ? -4.695 27.150 -7.169 1.00 47.49 265 SER A O 1
ATOM 2101 N N . LYS A 1 268 ? -5.237 27.015 -9.348 1.00 43.73 266 LYS A N 1
ATOM 2102 C CA . LYS A 1 268 ? -6.657 27.244 -9.132 1.00 45.18 266 LYS A CA 1
ATOM 2103 C C . LYS A 1 268 ? -7.270 26.101 -8.323 1.00 45.84 266 LYS A C 1
ATOM 2104 O O . LYS A 1 268 ? -8.315 26.262 -7.692 1.00 44.65 266 LYS A O 1
ATOM 2110 N N . GLY A 1 269 ? -6.602 24.951 -8.337 1.00 44.92 267 GLY A N 1
ATOM 2111 C CA . GLY A 1 269 ? -7.062 23.79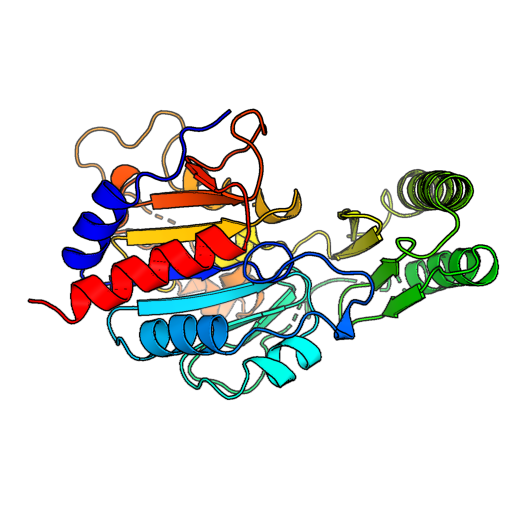0 -7.599 1.00 48.09 267 GLY A CA 1
ATOM 2112 C C . GLY A 1 269 ? -6.523 23.686 -6.179 1.00 45.93 267 GLY A C 1
ATOM 2113 O O . GLY A 1 269 ? -6.899 22.778 -5.436 1.00 44.69 267 GLY A O 1
ATOM 2114 N N . VAL A 1 270 ? -5.645 24.611 -5.797 1.00 47.08 268 VAL A N 1
ATOM 2115 C CA . VAL A 1 270 ? -5.029 24.571 -4.469 1.00 43.56 268 VAL A CA 1
ATOM 2116 C C . VAL A 1 270 ? -5.725 25.537 -3.516 1.00 44.06 268 VAL A C 1
ATOM 2117 O O . VAL A 1 270 ? -5.772 26.745 -3.760 1.00 42.34 268 VAL A O 1
ATOM 2121 N N . PHE A 1 271 ? -6.269 24.995 -2.433 1.00 40.35 269 PHE A N 1
ATOM 2122 C CA . PHE A 1 271 ? -6.935 25.813 -1.429 1.00 41.41 269 PHE A CA 1
ATOM 2123 C C . PHE A 1 271 ? -6.154 25.827 -0.115 1.00 41.21 269 PHE A C 1
ATOM 2124 O O . PHE A 1 271 ? -6.493 25.117 0.834 1.00 40.35 269 PHE A O 1
ATOM 2132 N N . ALA A 1 272 ? -5.106 26.645 -0.071 1.00 39.15 270 ALA A N 1
ATOM 2133 C CA . ALA A 1 272 ? -4.288 26.778 1.129 1.00 38.85 270 ALA A CA 1
ATOM 2134 C C . ALA A 1 272 ? -4.946 27.739 2.107 1.00 40.32 270 ALA A C 1
ATOM 2135 O O . ALA A 1 272 ? -5.107 28.926 1.817 1.00 38.33 270 ALA A O 1
ATOM 2137 N N . THR A 1 273 ? -5.317 27.217 3.270 1.00 36.53 271 THR A N 1
ATOM 2138 C CA . THR A 1 273 ? -6.103 27.974 4.228 1.00 37.32 271 THR A CA 1
ATOM 2139 C C . THR A 1 273 ? -5.414 28.074 5.586 1.00 39.46 271 THR A C 1
ATOM 2140 O O . THR A 1 273 ? -5.130 27.064 6.233 1.00 38.72 271 THR A O 1
ATOM 2144 N N . THR A 1 274 ? -5.139 29.300 6.013 1.00 38.18 272 THR A N 1
ATOM 2145 C CA . THR A 1 274 ? -4.636 29.522 7.357 1.00 37.75 272 THR A CA 1
ATOM 2146 C C . THR A 1 274 ? -5.804 29.738 8.304 1.00 39.72 272 THR A C 1
ATOM 2147 O O . THR A 1 274 ? -6.869 30.190 7.889 1.00 36.72 272 THR A O 1
ATOM 2151 N N . VAL A 1 275 ? -5.608 29.397 9.574 1.00 39.69 273 VAL A N 1
ATOM 2152 C CA . VAL A 1 275 ? -6.591 29.722 10.599 1.00 41.07 273 VAL A CA 1
ATOM 2153 C C . VAL A 1 275 ? -6.133 30.969 11.351 1.00 42.23 273 VAL A C 1
ATOM 2154 O O . VAL A 1 275 ? -5.049 30.996 11.938 1.00 42.16 273 VAL A O 1
ATOM 2158 N N . GLY A 1 276 ? -6.967 32.001 11.314 1.00 41.87 274 GLY A N 1
ATOM 2159 C CA . GLY A 1 276 ? -6.644 33.292 11.891 1.00 44.57 274 GLY A CA 1
ATOM 2160 C C . GLY A 1 276 ? -7.480 34.371 11.226 1.00 45.66 274 GLY A C 1
ATOM 2161 O O . GLY A 1 276 ? -8.356 34.062 10.418 1.00 41.60 274 GLY A O 1
ATOM 2162 N N . PRO A 1 277 ? -7.211 35.643 11.556 1.00 44.08 275 PRO A N 1
ATOM 2163 C CA . PRO A 1 277 ? -7.981 36.778 11.033 1.00 42.43 275 PRO A CA 1
ATOM 2164 C C . PRO A 1 277 ? -7.561 37.193 9.625 1.00 41.95 275 PRO A C 1
ATOM 2165 O O . PRO A 1 277 ? -6.447 36.888 9.198 1.00 39.45 275 PRO A O 1
ATOM 2169 N N . PRO A 1 278 ? -8.458 37.886 8.910 1.00 40.89 276 PRO A N 1
ATOM 2170 C CA . PRO A 1 278 ? -8.225 38.397 7.554 1.00 40.10 276 PRO A CA 1
ATOM 2171 C C . PRO A 1 278 ? -6.886 39.125 7.423 1.00 38.93 276 PRO A C 1
ATOM 2172 O O . PRO A 1 278 ? -6.218 39.016 6.397 1.00 41.32 276 PRO A O 1
ATOM 2176 N N . ALA A 1 279 ? -6.492 39.843 8.468 1.00 40.12 277 ALA A N 1
ATOM 2177 C CA . ALA A 1 279 ? -5.292 40.665 8.405 1.00 42.90 277 ALA A CA 1
ATOM 2178 C C . ALA A 1 279 ? -4.018 39.834 8.540 1.00 43.94 277 ALA A C 1
ATOM 2179 O O . ALA A 1 279 ? -2.924 40.329 8.272 1.00 44.94 277 ALA A O 1
ATOM 2181 N N . LYS A 1 280 ? -4.158 38.574 8.946 1.00 40.83 278 LYS A N 1
ATOM 2182 C CA . LYS A 1 280 ? -2.991 37.725 9.175 1.00 45.30 278 LYS A CA 1
ATOM 2183 C C . LYS A 1 280 ? -2.159 37.567 7.907 1.00 44.08 278 LYS A C 1
ATOM 2184 O O . LYS A 1 280 ? -2.665 37.144 6.871 1.00 43.19 278 LYS A O 1
ATOM 2190 N N . ARG A 1 281 ? -0.881 37.919 7.995 1.00 45.23 279 ARG A N 1
ATOM 2191 C CA . ARG A 1 281 ? 0.021 37.779 6.860 1.00 45.89 279 ARG A CA 1
ATOM 2192 C C . ARG A 1 281 ? 0.449 36.324 6.739 1.00 44.12 279 ARG A C 1
ATOM 2193 O O . ARG A 1 281 ? 0.917 35.721 7.703 1.00 44.36 279 ARG A O 1
ATOM 2201 N N . THR A 1 282 ? 0.280 35.765 5.547 1.00 41.41 280 THR A N 1
ATOM 2202 C CA . THR A 1 282 ? 0.403 34.327 5.357 1.00 40.23 280 THR A CA 1
ATOM 2203 C C . THR A 1 282 ? 0.696 33.998 3.897 1.00 41.57 280 THR A C 1
ATOM 2204 O O . THR A 1 282 ? 0.463 3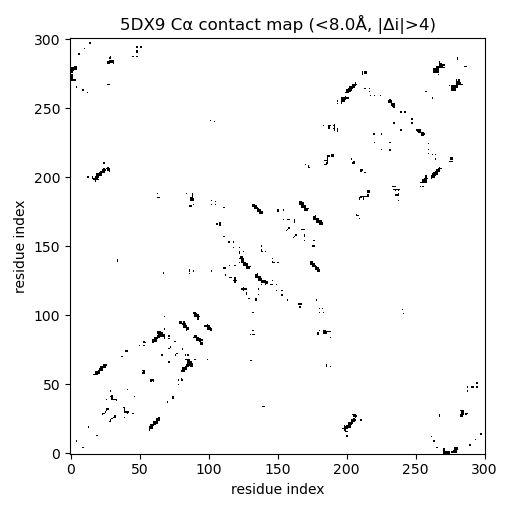4.819 3.010 1.00 39.58 280 THR A O 1
ATOM 2208 N N . LEU A 1 283 ? 1.218 32.800 3.652 1.00 40.09 281 LEU A N 1
ATOM 2209 C CA . LEU A 1 283 ? 1.441 32.328 2.290 1.00 38.75 281 LEU A CA 1
ATOM 2210 C C . LEU A 1 283 ? 0.244 31.513 1.808 1.00 41.84 281 LEU A C 1
ATOM 2211 O O . LEU A 1 283 ? 0.207 31.061 0.663 1.00 42.28 281 LEU A O 1
ATOM 2216 N N . ALA A 1 284 ? -0.728 31.319 2.694 1.00 37.88 282 ALA A N 1
ATOM 2217 C CA . ALA A 1 284 ? -1.985 30.688 2.313 1.00 37.72 282 ALA A CA 1
ATOM 2218 C C . ALA A 1 284 ? -2.766 31.619 1.395 1.00 39.72 282 ALA A C 1
ATOM 2219 O O . ALA A 1 284 ? -2.555 32.829 1.403 1.00 42.09 282 ALA A O 1
ATOM 2221 N N . GLY A 1 285 ? -3.661 31.054 0.595 1.00 41.71 283 GLY A N 1
ATOM 2222 C CA . GLY A 1 285 ? -4.481 31.856 -0.291 1.00 39.71 283 GLY A CA 1
ATOM 2223 C C . GLY A 1 285 ? -5.772 32.285 0.377 1.00 40.21 283 GLY A C 1
ATOM 2224 O O . GLY A 1 285 ? -6.415 33.235 -0.067 1.00 39.82 283 GLY A O 1
ATOM 2225 N N . TRP A 1 286 ? -6.149 31.581 1.445 1.00 37.71 284 TRP A N 1
ATOM 2226 C CA . TRP A 1 286 ? -7.413 31.824 2.141 1.00 38.90 284 TRP A CA 1
ATOM 2227 C C . TRP A 1 286 ? -7.258 31.818 3.660 1.00 39.44 284 TRP A C 1
ATOM 2228 O O . TRP A 1 286 ? -6.190 31.504 4.187 1.00 38.78 284 TRP A O 1
ATOM 2239 N N . HIS A 1 287 ? -8.341 32.147 4.360 1.00 36.38 285 HIS A N 1
ATOM 2240 C CA . HIS A 1 287 ? -8.364 32.028 5.811 1.00 39.35 285 HIS A CA 1
ATOM 2241 C C . HIS A 1 287 ? -9.732 31.616 6.323 1.00 40.81 285 HIS A C 1
ATOM 2242 O O . HIS A 1 287 ? -10.748 31.751 5.634 1.00 40.91 285 HIS A O 1
ATOM 2249 N N . VAL A 1 288 ? -9.725 31.112 7.549 1.00 38.45 286 VAL A N 1
ATOM 2250 C CA . VAL A 1 288 ? -10.920 30.893 8.341 1.00 39.66 286 VAL A CA 1
ATOM 2251 C C . VAL A 1 288 ? -10.562 31.318 9.761 1.00 40.81 286 VAL A C 1
ATOM 2252 O O . VAL A 1 288 ? -9.436 31.095 10.204 1.00 42.20 286 VAL A O 1
ATOM 2256 N N . THR A 1 289 ? -11.492 31.953 10.465 1.00 39.13 287 THR A N 1
ATOM 2257 C CA . THR A 1 289 ? -11.158 32.562 11.751 1.00 43.80 287 THR A CA 1
ATOM 2258 C C . THR A 1 289 ? -10.963 31.549 12.878 1.00 44.33 287 THR A C 1
ATOM 2259 O O . THR A 1 289 ? -10.131 31.754 13.760 1.00 44.49 287 THR A O 1
ATOM 2263 N N . CYS A 1 290 ? -11.722 30.459 12.840 1.00 47.79 288 CYS A N 1
ATOM 2264 C CA . CYS A 1 290 ? -11.733 29.487 13.927 1.00 45.10 288 CYS A CA 1
ATOM 2265 C C . CYS A 1 290 ? -11.557 28.065 13.413 1.00 46.72 288 CYS A C 1
ATOM 2266 O O . CYS A 1 290 ? -11.914 27.762 12.271 1.00 45.36 288 CYS A O 1
ATOM 2269 N N . PRO A 1 291 ? -11.011 27.180 14.261 1.00 47.85 289 PRO A N 1
ATOM 2270 C CA . PRO A 1 291 ? -10.888 25.767 13.899 1.00 44.48 289 PRO A CA 1
ATOM 2271 C C . PRO A 1 291 ? -12.263 25.166 13.646 1.00 44.87 289 PRO A C 1
ATOM 2272 O O . PRO A 1 291 ? -12.410 24.295 12.793 1.00 42.50 289 PRO A O 1
ATOM 2276 N N . GLU A 1 292 ? -13.262 25.640 14.385 1.00 43.13 290 GLU A N 1
ATOM 2277 C CA . GLU A 1 292 ? -14.617 25.123 14.256 1.00 44.39 290 GLU A CA 1
ATOM 2278 C C . GLU A 1 292 ? -15.174 25.370 12.855 1.00 47.60 290 GLU A C 1
ATOM 2279 O O . GLU A 1 292 ? -15.936 24.557 12.333 1.00 48.05 290 GLU A O 1
ATOM 2285 N N . GLU A 1 293 ? -14.791 26.491 12.251 1.00 45.42 291 GLU A N 1
ATOM 2286 C CA . GLU A 1 293 ? -15.271 26.829 10.915 1.00 47.71 291 GLU A CA 1
ATOM 2287 C C . GLU A 1 293 ? -14.582 25.965 9.866 1.00 44.84 291 GLU A C 1
ATOM 2288 O O . GLU A 1 293 ? -15.140 25.706 8.800 1.00 45.27 291 GLU A O 1
ATOM 2294 N N . VAL A 1 294 ? -13.365 25.524 10.168 1.00 43.46 292 VAL A N 1
ATOM 2295 C CA . VAL A 1 294 ? -12.667 24.605 9.283 1.00 42.57 292 VAL A CA 1
ATOM 2296 C C . VAL A 1 294 ? -13.450 23.304 9.176 1.00 46.47 292 VAL A C 1
ATOM 2297 O O . VAL A 1 294 ? -13.600 22.746 8.090 1.00 43.60 292 VAL A O 1
ATOM 2301 N N . VAL A 1 295 ? -13.954 22.832 10.312 1.00 45.55 293 VAL A N 1
ATOM 2302 C C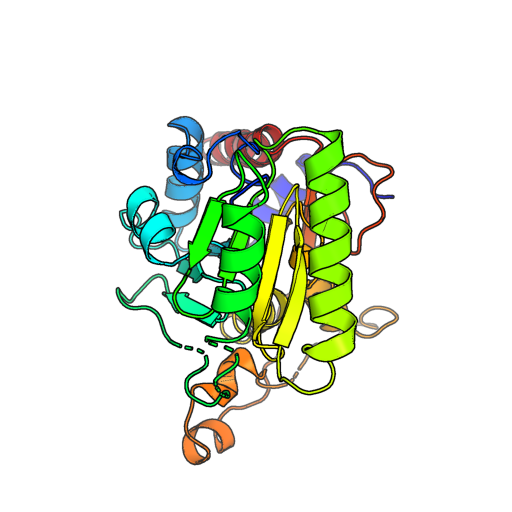A . VAL A 1 295 ? -14.734 21.599 10.352 1.00 47.83 293 VAL A CA 1
ATOM 2303 C C . VAL A 1 295 ? -16.105 21.780 9.714 1.00 46.10 293 VAL A C 1
ATOM 2304 O O . VAL A 1 295 ? -16.527 20.962 8.899 1.00 47.50 293 VAL A O 1
ATOM 2308 N N . GLU A 1 296 ? -16.792 22.853 10.091 1.00 47.20 294 GLU A N 1
ATOM 2309 C CA . GLU A 1 296 ? -18.124 23.139 9.566 1.00 50.55 294 GLU A CA 1
ATOM 2310 C C . GLU A 1 296 ? -18.113 23.312 8.049 1.00 49.37 294 GLU A C 1
ATOM 2311 O O . GLU A 1 296 ? -19.085 22.981 7.375 1.00 50.43 294 GLU A O 1
ATOM 2317 N N . ALA A 1 297 ? -17.013 23.833 7.518 1.00 48.50 295 ALA A N 1
ATOM 2318 C CA . ALA A 1 297 ? -16.863 23.964 6.073 1.00 49.24 295 ALA A CA 1
ATOM 2319 C C . ALA A 1 297 ? -17.010 22.608 5.394 1.00 48.24 295 ALA A C 1
ATOM 2320 O O . ALA A 1 297 ? -17.656 22.484 4.353 1.00 45.67 295 ALA A O 1
ATOM 2322 N N . PHE A 1 298 ? -16.408 21.589 5.994 1.00 46.99 296 PHE A N 1
ATOM 2323 C CA . PHE A 1 298 ? -16.463 20.256 5.425 1.00 46.72 296 PHE A CA 1
ATOM 2324 C C . PHE A 1 298 ? -17.741 19.534 5.824 1.00 47.82 296 PHE A C 1
ATOM 2325 O O . PHE A 1 298 ? -18.181 18.628 5.126 1.00 49.12 296 PHE A O 1
ATOM 2333 N N . GLU A 1 299 ? -18.342 19.942 6.937 1.00 50.14 297 GLU A N 1
ATOM 2334 C CA . GLU A 1 299 ? -19.632 19.393 7.335 1.00 49.26 297 GLU A CA 1
ATOM 2335 C C . GLU A 1 299 ? -20.724 19.833 6.364 1.00 51.52 297 GLU A C 1
ATOM 2336 O O . GLU A 1 299 ? -21.541 19.023 5.927 1.00 52.26 297 GLU A O 1
ATOM 2342 N N . SER A 1 300 ? -20.740 21.122 6.039 1.00 48.50 298 SER A N 1
ATOM 2343 C CA . SER A 1 300 ? -21.700 21.646 5.077 1.00 52.33 298 SER A CA 1
ATOM 2344 C C . SER A 1 300 ? -21.447 21.019 3.718 1.00 52.51 298 SER A C 1
ATOM 2345 O O . SER A 1 300 ? -22.381 20.644 3.010 1.00 55.85 298 SER A O 1
ATOM 2348 N N . LEU A 1 301 ? -20.170 20.898 3.370 1.00 49.38 299 LEU A N 1
ATOM 2349 C CA . LEU A 1 301 ? -19.762 20.282 2.117 1.00 49.39 299 LEU A CA 1
ATOM 2350 C C . LEU A 1 301 ? -20.233 18.833 2.045 1.00 56.00 299 LEU A C 1
ATOM 2351 O O . LEU A 1 301 ? -20.804 18.404 1.041 1.00 55.73 299 LEU A O 1
ATOM 2356 N N . LEU A 1 302 ? -19.994 18.089 3.120 1.00 53.73 300 LEU A N 1
ATOM 2357 C CA . LEU A 1 302 ? -20.372 16.681 3.184 1.00 55.46 300 LEU A CA 1
ATOM 2358 C C . LEU A 1 302 ? -21.877 16.483 3.032 1.00 56.44 300 LEU A C 1
ATOM 2359 O O . LEU A 1 302 ? -22.319 15.622 2.271 1.00 57.06 300 LEU A O 1
ATOM 2364 N N . GLU A 1 303 ? -22.657 17.277 3.758 1.00 54.04 301 GLU A N 1
ATOM 2365 C CA . GLU A 1 303 ? -24.109 17.221 3.647 1.00 59.64 301 GLU A CA 1
ATOM 2366 C C . GLU A 1 303 ? -24.576 17.436 2.208 1.00 60.30 301 GLU A C 1
ATOM 2367 O O . GLU A 1 303 ? -25.466 16.735 1.725 1.00 63.23 301 GLU A O 1
ATOM 2373 N N . GLU A 1 304 ? -23.970 18.404 1.528 1.00 60.44 302 GLU A N 1
ATOM 2374 C CA . GLU A 1 304 ? -24.331 18.701 0.147 1.00 58.45 302 GLU A CA 1
ATOM 2375 C C . GLU A 1 304 ? -24.027 17.530 -0.777 1.00 63.00 302 GLU A C 1
ATOM 2376 O O . GLU A 1 304 ? -24.719 17.327 -1.771 1.00 64.39 302 GLU A O 1
ATOM 2382 N N . ILE A 1 305 ? -22.984 16.772 -0.454 1.00 62.48 303 ILE A N 1
ATOM 2383 C CA . ILE A 1 305 ? -22.636 15.584 -1.228 1.00 63.91 303 ILE A CA 1
ATOM 2384 C C . ILE A 1 305 ? -23.719 14.516 -1.104 1.00 66.13 303 ILE A C 1
ATOM 2385 O O . ILE A 1 305 ? -23.990 13.785 -2.059 1.00 69.02 303 ILE A O 1
ATOM 2390 N N . GLN A 1 306 ? -24.326 14.427 0.077 1.00 65.34 304 GLN A N 1
ATOM 2391 C CA . GLN A 1 306 ? -25.439 13.509 0.308 1.00 70.05 304 GLN A CA 1
ATOM 2392 C C . GLN A 1 306 ? -26.561 13.766 -0.690 1.00 70.62 304 GLN A C 1
ATOM 2393 O O . GLN A 1 306 ? -27.063 12.841 -1.329 1.00 73.44 304 GLN A O 1
ATOM 2399 N N . VAL A 1 307 ? -26.956 15.027 -0.817 1.00 69.39 305 VAL A N 1
ATOM 2400 C CA . VAL A 1 307 ? -27.851 15.428 -1.890 1.00 69.65 305 VAL A CA 1
ATOM 2401 C C . VAL A 1 307 ? -27.099 15.294 -3.213 1.00 70.52 305 VAL A C 1
ATOM 2402 O O . VAL A 1 307 ? -25.889 15.492 -3.252 1.00 72.53 305 VAL A O 1
ATOM 2406 N N . VAL A 1 308 ? -27.813 14.949 -4.283 1.00 67.95 306 VAL A N 1
ATOM 2407 C CA . VAL A 1 308 ? -27.208 14.681 -5.594 1.00 69.39 306 VAL A CA 1
ATOM 2408 C C . VAL A 1 308 ? -25.901 13.891 -5.494 1.00 69.82 306 VAL A C 1
ATOM 2409 O O . VAL A 1 308 ? -25.676 12.939 -6.242 1.00 68.75 306 VAL A O 1
#

Nearest PDB structures (foldseek):
  5dx9-assembly1_A  TM=1.003E+00  e=7.008E-63  Cryptococcus neoformans
  5dxi-assembly2_B  TM=8.883E-01  e=2.124E-32  Candida albicans SC5314
  5dxi-assembly1_A  TM=8.908E-01  e=4.633E-32  Candida albicans SC5314
  5dxo-assembly2_B  TM=6.865E-01  e=9.172E-33  Aspergillus fumigatus Af293
  5dxn-assembly1_A  TM=6.783E-01  e=4.016E-31  Aspergillus fumigatus Af293

B-factor: mean 52.89, std 10.24, range [34.09, 136.87]

CATH classification: 3.30.70.1020

Organism: Cryptococcus neoformans (strain H99 / ATCC 208821 / CBS 10515 / FGSC 9487) (NCBI:txid235443)

Radius of gyration: 19.62 Å; Cα contacts (8 Å, |Δi|>4): 545; chains: 1; bounding box: 54×40×59 Å